Protein AF-A0A5N6QFW9-F1 (afdb_monomer_lite)

Structure (mmCIF, N/CA/C/O backbone):
data_AF-A0A5N6QFW9-F1
#
_entry.id   AF-A0A5N6QFW9-F1
#
loop_
_atom_site.group_PDB
_atom_site.id
_atom_site.type_symbol
_atom_site.label_atom_id
_atom_site.label_alt_id
_atom_site.label_comp_id
_atom_site.label_asym_id
_atom_site.label_entity_id
_atom_site.label_seq_id
_atom_site.pdbx_PDB_ins_code
_atom_site.Cartn_x
_atom_site.Cartn_y
_atom_site.Cartn_z
_atom_site.occupancy
_atom_site.B_iso_or_equiv
_atom_site.auth_seq_id
_atom_site.auth_comp_id
_atom_site.auth_asym_id
_atom_site.auth_atom_id
_atom_site.pdbx_PDB_model_num
ATOM 1 N N . MET A 1 1 ? -53.647 41.094 1.764 1.00 40.38 1 MET A N 1
ATOM 2 C CA . MET A 1 1 ? -52.719 40.074 1.230 1.00 40.38 1 MET A CA 1
ATOM 3 C C . MET A 1 1 ? -51.467 40.146 2.081 1.00 40.38 1 MET A C 1
ATOM 5 O O . MET A 1 1 ? -50.904 41.225 2.194 1.00 40.38 1 MET A O 1
ATOM 9 N N . GLY A 1 2 ? -51.211 39.074 2.831 1.00 34.16 2 GLY A N 1
ATOM 10 C CA . GLY A 1 2 ? -50.377 39.055 4.034 1.00 34.16 2 GLY A CA 1
ATOM 11 C C . GLY A 1 2 ? -48.897 39.316 3.779 1.00 34.16 2 GLY A C 1
ATOM 12 O O . GLY A 1 2 ? -48.308 38.759 2.858 1.00 34.16 2 GLY A O 1
ATOM 13 N N . ASN A 1 3 ? -48.347 40.168 4.638 1.00 32.66 3 ASN A N 1
ATOM 14 C CA . ASN A 1 3 ? -46.930 40.409 4.848 1.00 32.66 3 ASN A CA 1
ATOM 15 C C . ASN A 1 3 ? -46.328 39.124 5.444 1.00 32.66 3 ASN A C 1
ATOM 17 O O . ASN A 1 3 ? -46.808 38.666 6.479 1.00 32.66 3 ASN A O 1
ATOM 21 N N . LEU A 1 4 ? -45.363 38.498 4.769 1.00 41.41 4 LEU A N 1
ATOM 22 C CA . LEU A 1 4 ? -44.637 37.361 5.332 1.00 41.41 4 LEU A CA 1
ATOM 23 C C . LEU A 1 4 ? -43.546 37.919 6.242 1.00 41.41 4 LEU A C 1
ATOM 25 O O . LEU A 1 4 ? -42.595 38.543 5.772 1.00 41.41 4 LEU A O 1
ATOM 29 N N . ASP A 1 5 ? -43.742 37.713 7.541 1.00 38.81 5 ASP A N 1
ATOM 30 C CA . ASP A 1 5 ? -42.791 38.007 8.602 1.00 38.81 5 ASP A CA 1
ATOM 31 C C . ASP A 1 5 ? -41.406 37.441 8.261 1.00 38.81 5 ASP A C 1
ATOM 33 O O . ASP A 1 5 ? -41.185 36.228 8.236 1.00 38.81 5 ASP A O 1
ATOM 37 N N . LEU A 1 6 ? -40.451 38.342 8.025 1.00 39.00 6 LEU A N 1
ATOM 38 C CA . LEU A 1 6 ? -39.026 38.055 8.124 1.00 39.00 6 LEU A CA 1
ATOM 39 C C . LEU A 1 6 ? -38.719 37.810 9.603 1.00 39.00 6 LEU A C 1
ATOM 41 O O . LEU A 1 6 ? -38.332 38.716 10.341 1.00 39.00 6 LEU A O 1
ATOM 45 N N . GLY A 1 7 ? -38.951 36.571 10.035 1.00 35.91 7 GLY A N 1
ATOM 46 C CA . GLY A 1 7 ? -38.494 36.073 11.319 1.00 35.91 7 GLY A CA 1
ATOM 47 C C . GLY A 1 7 ? -36.988 36.278 11.423 1.00 35.91 7 GLY A C 1
ATOM 48 O O . GLY A 1 7 ? -36.217 35.704 10.655 1.00 35.91 7 GLY A O 1
ATOM 49 N N . PHE A 1 8 ? -36.594 37.135 12.361 1.00 38.97 8 PHE A N 1
ATOM 50 C CA . PHE A 1 8 ? -35.232 37.297 12.845 1.00 38.97 8 PHE A CA 1
ATOM 51 C C . PHE A 1 8 ? -34.615 35.915 13.098 1.00 38.97 8 PHE A C 1
ATOM 53 O O . PHE A 1 8 ? -34.974 35.233 14.058 1.00 38.97 8 PHE A O 1
ATOM 60 N N . VAL A 1 9 ? -33.678 35.501 12.245 1.00 45.09 9 VAL A N 1
ATOM 61 C CA . VAL A 1 9 ? -32.710 34.475 12.624 1.00 45.09 9 VAL A CA 1
ATOM 62 C C . VAL A 1 9 ? -31.743 35.175 13.563 1.00 45.09 9 VAL A C 1
ATOM 64 O O . VAL A 1 9 ? -30.972 36.036 13.143 1.00 45.09 9 VAL A O 1
ATOM 67 N N . ASP A 1 10 ? -31.852 34.856 14.846 1.00 37.94 10 ASP A N 1
ATOM 68 C CA . ASP A 1 10 ? -30.909 35.278 15.870 1.00 37.94 10 ASP A CA 1
ATOM 69 C C . ASP A 1 10 ? -29.495 34.819 15.470 1.00 37.94 10 ASP A C 1
ATOM 71 O O . ASP A 1 10 ? -29.140 33.642 15.551 1.00 37.94 10 ASP A O 1
ATOM 75 N N . SER A 1 11 ? -28.694 35.759 14.968 1.00 44.88 11 SER A N 1
ATOM 76 C CA . SER A 1 11 ? -27.330 35.548 14.477 1.00 44.88 11 SER A CA 1
ATOM 77 C C . SER A 1 11 ? -26.298 35.459 15.610 1.00 44.88 11 SER A C 1
ATOM 79 O O . SER A 1 11 ? -25.115 35.706 15.380 1.00 44.88 11 SER A O 1
ATOM 81 N N . SER A 1 12 ? -26.727 35.175 16.845 1.00 44.22 12 SER A N 1
ATOM 82 C CA . SER A 1 12 ? -25.879 35.211 18.044 1.00 44.22 12 SER A CA 1
ATOM 83 C C . SER A 1 12 ? -25.335 33.851 18.497 1.00 44.22 12 SER A C 1
ATOM 85 O O . SER A 1 12 ? -24.574 33.786 19.463 1.00 44.22 12 SER A O 1
ATOM 87 N N . SER A 1 13 ? -25.629 32.762 17.780 1.00 45.41 13 SER A N 1
ATOM 88 C CA . SER A 1 13 ? -24.886 31.512 17.964 1.00 45.41 13 SER A CA 1
ATOM 89 C C . SER A 1 13 ? -23.581 31.588 17.160 1.00 45.41 13 SER A C 1
ATOM 91 O O . SER A 1 13 ? -23.636 31.801 15.946 1.00 45.41 13 SER A O 1
ATOM 93 N N . PRO A 1 14 ? -22.391 31.445 17.780 1.00 47.12 14 PRO A N 1
ATOM 94 C CA . PRO A 1 14 ? -21.159 31.362 17.013 1.00 47.12 14 PRO A CA 1
ATOM 95 C C . PRO A 1 14 ? -21.256 30.102 16.156 1.00 47.12 14 PRO A C 1
ATOM 97 O O . PRO A 1 14 ? -21.155 28.988 16.673 1.00 47.12 14 PRO A O 1
ATOM 100 N N . GLN A 1 15 ? -21.499 30.267 14.853 1.00 59.62 15 GLN A N 1
ATOM 101 C CA . GLN A 1 15 ? -21.354 29.173 13.905 1.00 59.62 15 GLN A CA 1
ATOM 102 C C . GLN A 1 15 ? -19.920 28.678 14.053 1.00 59.62 15 GLN A C 1
ATOM 104 O O . GLN A 1 15 ? -18.966 29.393 13.744 1.00 59.62 15 GLN A O 1
ATOM 109 N N . ARG A 1 16 ? -19.770 27.487 14.636 1.00 67.44 16 ARG A N 1
ATOM 110 C CA . ARG A 1 16 ? -18.472 26.846 14.798 1.00 67.44 16 ARG A CA 1
ATOM 111 C C . ARG A 1 16 ? -17.922 26.665 13.390 1.00 67.44 16 ARG A C 1
ATOM 113 O O . ARG A 1 16 ? -18.486 25.914 12.601 1.00 67.44 16 ARG A O 1
ATOM 120 N N . GLU A 1 17 ? -16.882 27.421 13.066 1.00 84.25 17 GLU A N 1
ATOM 121 C CA . GLU A 1 17 ? -16.198 27.337 11.782 1.00 84.25 17 GLU A CA 1
ATOM 122 C C . GLU A 1 17 ? -15.788 25.877 11.545 1.00 84.25 17 GLU A C 1
ATOM 124 O O . GLU A 1 17 ? -15.119 25.276 12.390 1.00 84.25 17 GLU A O 1
ATOM 129 N N . PHE A 1 18 ? -16.234 25.287 10.434 1.00 90.19 18 PHE A N 1
ATOM 130 C CA . PHE A 1 18 ? -15.888 23.913 10.088 1.00 90.19 18 PHE A CA 1
ATOM 131 C C . PHE A 1 18 ? -14.401 23.841 9.737 1.00 90.19 18 PHE A C 1
ATOM 133 O O . PHE A 1 18 ? -13.961 24.404 8.735 1.00 90.19 18 PHE A O 1
ATOM 140 N N . LYS A 1 19 ? -13.629 23.155 10.582 1.00 93.25 19 LYS A N 1
ATOM 141 C CA . LYS A 1 19 ? -12.186 22.962 10.425 1.00 93.25 19 LYS A CA 1
ATOM 142 C C . LYS A 1 19 ? -11.905 21.470 10.313 1.00 93.25 19 LYS A C 1
ATOM 144 O O . LYS A 1 19 ? -11.743 20.825 11.342 1.00 93.25 19 LYS A O 1
ATOM 149 N N . PRO A 1 20 ? -11.842 20.911 9.093 1.00 93.62 20 PRO A N 1
ATOM 150 C CA . PRO A 1 20 ? -11.597 19.480 8.915 1.00 93.62 20 PRO A CA 1
ATOM 151 C C . PRO A 1 20 ? -10.212 19.046 9.421 1.00 93.62 20 PRO A C 1
ATOM 153 O O . PRO A 1 20 ? -10.002 17.869 9.689 1.00 93.62 20 PRO A O 1
ATOM 156 N N . LEU A 1 21 ? -9.275 19.990 9.569 1.00 95.56 21 LEU A N 1
ATOM 157 C CA . LEU A 1 21 ? -7.951 19.759 10.133 1.00 95.56 21 LEU A CA 1
ATOM 158 C C . LEU A 1 21 ? -7.670 20.758 11.264 1.00 95.56 21 LEU A C 1
ATOM 160 O O . LEU A 1 21 ? -7.093 21.824 11.046 1.00 95.56 21 LEU A O 1
ATOM 164 N N . ASP A 1 22 ? -8.081 20.409 12.482 1.00 96.38 22 ASP A N 1
ATOM 165 C CA . ASP A 1 22 ? -7.658 21.089 13.709 1.00 96.38 22 ASP A CA 1
ATOM 166 C C . ASP A 1 22 ? -6.546 20.276 14.406 1.00 96.38 22 ASP A C 1
ATOM 168 O O . ASP A 1 22 ? -6.764 19.112 14.742 1.00 96.38 22 ASP A O 1
ATOM 172 N N . PRO A 1 23 ? -5.351 20.843 14.670 1.00 96.38 23 PRO A N 1
ATOM 173 C CA . PRO A 1 23 ? -4.238 20.086 15.252 1.00 96.38 23 PRO A CA 1
ATOM 174 C C . PRO A 1 23 ? -4.507 19.480 16.637 1.00 96.38 23 PRO A C 1
A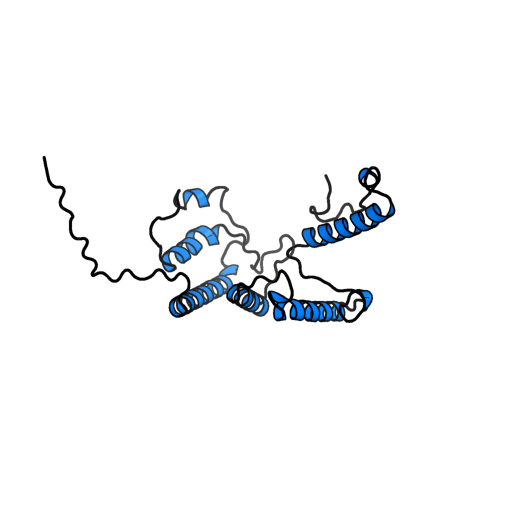TOM 176 O O . PRO A 1 23 ? -3.868 18.489 17.006 1.00 96.38 23 PRO A O 1
ATOM 179 N N . LYS A 1 24 ? -5.405 20.071 17.441 1.00 96.56 24 LYS A N 1
ATOM 180 C CA . LYS A 1 24 ? -5.735 19.533 18.769 1.00 96.56 24 LYS A CA 1
ATOM 181 C C . LYS A 1 24 ? -6.668 18.339 18.629 1.00 96.56 24 LYS A C 1
ATOM 183 O O . LYS A 1 24 ? -6.403 17.309 19.247 1.00 96.56 24 LYS A O 1
ATOM 188 N N . GLU A 1 25 ? -7.700 18.471 17.803 1.00 95.81 25 GLU A N 1
ATOM 189 C CA . GLU A 1 25 ? -8.618 17.381 17.472 1.00 95.81 25 GLU A CA 1
ATOM 190 C C . GLU A 1 25 ? -7.878 16.225 16.786 1.00 95.81 25 GLU A C 1
ATOM 192 O O . GLU A 1 25 ? -7.982 15.081 17.227 1.00 95.81 25 GLU A O 1
ATOM 197 N N . PHE A 1 26 ? -7.018 16.529 15.806 1.00 97.00 26 PHE A N 1
ATOM 198 C CA . PHE A 1 26 ? -6.152 15.553 15.143 1.00 97.00 26 PHE A CA 1
ATOM 199 C C . PHE A 1 26 ? -5.326 14.758 16.154 1.00 97.00 26 PHE A C 1
ATOM 201 O O . PHE A 1 26 ? -5.335 13.533 16.124 1.00 97.00 26 PHE A O 1
ATOM 208 N N . ARG A 1 27 ? -4.648 15.429 17.096 1.00 98.19 27 ARG A N 1
ATOM 209 C CA . ARG A 1 27 ? -3.842 14.745 18.118 1.00 98.19 27 ARG A CA 1
ATOM 210 C C . ARG A 1 27 ? -4.689 13.802 18.972 1.00 98.19 27 ARG A C 1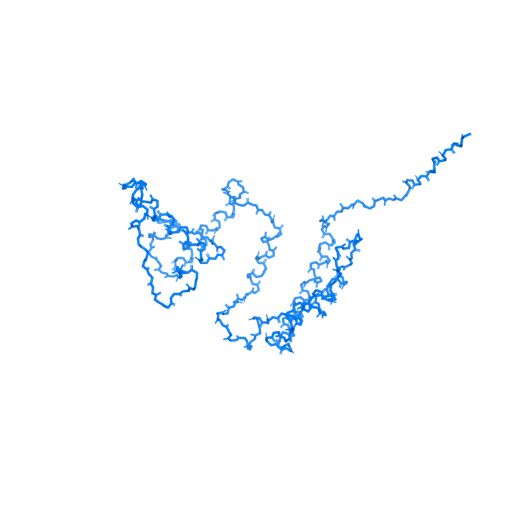
ATOM 212 O O . ARG A 1 27 ? -4.266 12.681 19.243 1.00 98.19 27 ARG A O 1
ATOM 219 N N . GLN A 1 28 ? -5.863 14.251 19.409 1.00 97.88 28 GLN A N 1
ATOM 220 C CA . GLN A 1 28 ? -6.765 13.441 20.230 1.00 97.88 28 GLN A CA 1
ATOM 221 C C . GLN A 1 28 ? -7.244 12.197 19.470 1.00 97.88 28 GLN A C 1
ATOM 223 O O . GLN A 1 28 ? -7.131 11.081 19.981 1.00 97.88 28 GLN A O 1
ATOM 228 N N . HIS A 1 29 ? -7.718 12.376 18.237 1.00 97.69 29 HIS A N 1
ATOM 229 C CA . HIS A 1 29 ? -8.204 11.289 17.390 1.00 97.69 29 HIS A CA 1
ATOM 230 C C . HIS A 1 29 ? -7.084 10.336 16.950 1.00 97.69 29 HIS A C 1
ATOM 232 O O . HIS A 1 29 ? -7.265 9.121 17.003 1.00 97.69 29 HIS A O 1
ATOM 238 N N . ALA A 1 30 ? -5.899 10.850 16.613 1.00 97.81 30 ALA A N 1
ATOM 239 C CA . ALA A 1 30 ? -4.746 10.038 16.237 1.00 97.81 30 ALA A CA 1
ATOM 240 C C . ALA A 1 30 ? -4.269 9.147 17.394 1.00 97.81 30 ALA A C 1
ATOM 242 O O . ALA A 1 30 ? -4.052 7.955 17.194 1.00 97.81 30 ALA A O 1
ATOM 243 N N . HIS A 1 31 ? -4.167 9.669 18.624 1.00 98.25 31 HIS A N 1
ATOM 244 C CA . HIS A 1 31 ? -3.813 8.838 19.784 1.00 98.25 31 HIS A CA 1
ATOM 245 C C . HIS A 1 31 ? -4.843 7.737 20.046 1.00 98.25 31 HIS A C 1
ATOM 247 O O . HIS A 1 31 ? -4.473 6.608 20.365 1.00 98.25 31 HIS A O 1
ATOM 253 N N . LYS A 1 32 ? -6.131 8.050 19.878 1.00 98.06 32 LYS A N 1
ATOM 254 C CA . LYS A 1 32 ? -7.204 7.062 19.998 1.00 98.06 32 LYS A CA 1
ATOM 255 C C . LYS A 1 32 ? -7.073 5.954 18.952 1.00 98.06 32 LYS A C 1
ATOM 257 O O . LYS A 1 32 ? -7.163 4.783 19.305 1.00 98.06 32 LYS A O 1
ATOM 262 N N . MET A 1 33 ? -6.803 6.321 17.700 1.00 98.31 33 MET A N 1
ATOM 263 C CA . MET A 1 33 ? -6.577 5.372 16.610 1.00 98.31 33 MET A CA 1
ATOM 264 C C . MET A 1 33 ? -5.347 4.489 16.865 1.00 98.31 33 MET A C 1
ATOM 266 O O . MET A 1 33 ? -5.419 3.277 16.696 1.00 98.31 33 MET A O 1
ATOM 270 N N . VAL A 1 34 ? -4.236 5.062 17.340 1.00 98.19 34 VAL A N 1
ATOM 271 C CA . VAL A 1 34 ? -3.029 4.290 17.688 1.00 98.19 34 VAL A CA 1
ATOM 272 C C . VAL A 1 34 ? -3.327 3.254 18.775 1.00 98.19 34 VAL A C 1
ATOM 274 O O . VAL A 1 34 ? -2.905 2.105 18.645 1.00 98.19 34 VAL A O 1
ATOM 277 N N . ASN A 1 35 ? -4.085 3.624 19.813 1.00 98.25 35 ASN A N 1
ATOM 278 C CA . ASN A 1 35 ? -4.501 2.676 20.850 1.00 98.25 35 ASN A CA 1
ATOM 279 C C . ASN A 1 35 ? -5.373 1.556 20.267 1.00 98.25 35 ASN A C 1
ATOM 281 O O . ASN A 1 35 ? -5.107 0.386 20.526 1.00 98.25 35 ASN A O 1
ATOM 285 N N . PHE A 1 36 ? -6.351 1.905 19.427 1.00 98.44 36 PHE A N 1
ATOM 286 C CA . PHE A 1 36 ? -7.223 0.938 18.757 1.00 98.44 36 PHE A CA 1
ATOM 287 C C . PHE A 1 36 ? -6.432 -0.075 17.911 1.00 98.44 36 PHE A C 1
ATOM 289 O O . PHE A 1 36 ? -6.631 -1.280 18.040 1.00 98.44 36 PHE A O 1
ATOM 296 N N . ILE A 1 37 ? -5.482 0.394 17.096 1.00 98.00 37 ILE A N 1
ATOM 297 C CA . ILE A 1 37 ? -4.634 -0.462 16.249 1.00 98.00 37 ILE A CA 1
ATOM 298 C C . ILE A 1 37 ? -3.732 -1.364 17.099 1.00 98.00 37 ILE A C 1
ATOM 300 O O . ILE A 1 37 ? -3.597 -2.556 16.818 1.00 98.00 37 ILE A O 1
ATOM 304 N N . ALA A 1 38 ? -3.128 -0.822 18.159 1.00 98.00 38 ALA A N 1
ATOM 305 C CA . ALA A 1 38 ? -2.300 -1.609 19.066 1.00 98.00 38 ALA A CA 1
ATOM 306 C C . ALA A 1 38 ? -3.112 -2.710 19.766 1.00 98.00 38 ALA A C 1
ATOM 308 O O . ALA A 1 38 ? -2.632 -3.836 19.910 1.00 98.00 38 ALA A O 1
ATOM 309 N N . ASP A 1 39 ? -4.341 -2.407 20.182 1.00 98.00 39 ASP A N 1
ATOM 310 C CA . ASP A 1 39 ? -5.230 -3.380 20.812 1.00 98.00 39 ASP A CA 1
ATOM 311 C C . ASP A 1 39 ? -5.753 -4.421 19.816 1.00 98.00 39 ASP A C 1
ATOM 313 O O . ASP A 1 39 ? -5.883 -5.588 20.189 1.00 98.00 39 ASP A O 1
ATOM 317 N N . TYR A 1 40 ? -5.953 -4.047 18.548 1.00 97.38 40 TYR A N 1
ATOM 318 C CA . TYR A 1 40 ? -6.212 -4.992 17.461 1.00 97.38 40 TYR A CA 1
ATOM 319 C C . TYR A 1 40 ? -5.044 -5.971 17.280 1.00 97.38 40 TYR A C 1
ATOM 321 O O . TYR A 1 40 ? -5.264 -7.179 17.293 1.00 97.38 40 TYR A O 1
ATOM 329 N N . TYR A 1 41 ? -3.794 -5.494 17.205 1.00 96.56 41 TYR A N 1
ATOM 330 C CA . TYR A 1 41 ? -2.629 -6.382 17.081 1.00 96.56 41 TYR A CA 1
ATOM 331 C C . TYR A 1 41 ? -2.460 -7.326 18.275 1.00 96.56 41 TYR A C 1
ATOM 333 O O . TYR A 1 41 ? -2.071 -8.475 18.087 1.00 96.56 41 TYR A O 1
ATOM 341 N N . LYS A 1 42 ? -2.786 -6.889 19.498 1.00 96.88 42 LYS A N 1
ATOM 342 C CA . LYS A 1 42 ? -2.775 -7.776 20.676 1.00 96.88 42 LYS A CA 1
ATOM 343 C C . LYS A 1 42 ? -3.825 -8.885 20.588 1.00 96.88 42 LYS A C 1
ATOM 345 O O . LYS A 1 42 ? -3.606 -9.967 21.121 1.00 96.88 42 LYS A O 1
ATOM 350 N N . GLN A 1 43 ? -4.969 -8.598 19.973 1.00 96.00 43 GLN A N 1
ATOM 351 C CA . GLN A 1 43 ? -6.125 -9.495 19.928 1.00 96.00 43 GLN A CA 1
ATOM 352 C C . GLN A 1 43 ? -6.232 -10.285 18.624 1.00 96.00 43 GLN A C 1
ATOM 354 O O . GLN A 1 43 ? -7.104 -11.144 18.523 1.00 96.00 43 GLN A O 1
ATOM 359 N N . ILE A 1 44 ? -5.362 -10.033 17.642 1.00 96.25 44 ILE A N 1
ATOM 360 C CA . ILE A 1 44 ? -5.507 -10.568 16.285 1.00 96.25 44 ILE A CA 1
ATOM 361 C C . ILE A 1 44 ? -5.609 -12.099 16.243 1.00 96.25 44 ILE A C 1
ATOM 363 O O . ILE A 1 44 ? -6.388 -12.641 15.468 1.00 96.25 44 ILE A O 1
ATOM 367 N N . GLU A 1 45 ? -4.904 -12.790 17.144 1.00 96.44 45 GLU A N 1
ATOM 368 C CA . GLU A 1 45 ? -4.924 -14.255 17.270 1.00 96.44 45 GLU A CA 1
ATOM 369 C C . GLU A 1 45 ? -6.218 -14.822 17.868 1.00 96.44 45 GLU A C 1
ATOM 371 O O . GLU A 1 45 ? -6.425 -16.033 17.864 1.00 96.44 45 GLU A O 1
ATOM 376 N N . THR A 1 46 ? -7.090 -13.973 18.410 1.00 96.38 46 THR A N 1
ATOM 377 C CA . THR A 1 46 ? -8.397 -14.401 18.927 1.00 96.38 46 THR A CA 1
ATOM 378 C C . THR A 1 46 ? -9.464 -14.456 17.831 1.00 96.38 46 THR A C 1
ATOM 380 O O . THR A 1 46 ? -10.488 -15.116 18.011 1.00 96.38 46 THR A O 1
ATOM 383 N N . PHE A 1 47 ? -9.228 -13.801 16.688 1.00 96.31 47 PHE A N 1
ATOM 384 C CA . PHE A 1 47 ? -10.146 -13.801 15.554 1.00 96.31 47 PHE A CA 1
ATOM 385 C C . PHE A 1 47 ? -9.920 -15.014 14.636 1.00 96.31 47 PHE A C 1
ATOM 387 O O . PHE A 1 47 ? -8.793 -15.497 14.501 1.00 96.31 47 PHE A O 1
ATOM 394 N N . PRO A 1 48 ? -10.968 -15.517 13.955 1.00 96.94 48 PRO A N 1
ATOM 395 C CA . PRO A 1 48 ? -10.789 -16.532 12.923 1.00 96.94 48 PRO A CA 1
ATOM 396 C C . PRO A 1 48 ? -9.981 -15.953 11.755 1.00 96.94 48 PRO A C 1
ATOM 398 O O . PRO A 1 48 ? -10.385 -14.960 11.166 1.00 96.94 48 PRO A O 1
ATOM 401 N N . VAL A 1 49 ? -8.868 -16.595 11.382 1.00 96.94 49 VAL A N 1
ATOM 402 C CA . VAL A 1 49 ? -7.948 -16.109 10.331 1.00 96.94 49 VAL A CA 1
ATOM 403 C C . VAL A 1 49 ? -8.673 -15.749 9.028 1.00 96.94 49 VAL A C 1
ATOM 405 O O . VAL A 1 49 ? -8.421 -14.696 8.447 1.00 96.94 49 VAL A O 1
ATOM 408 N N . LEU A 1 50 ? -9.574 -16.621 8.569 1.00 97.12 50 LEU A N 1
ATOM 409 C CA . LEU A 1 50 ? -10.433 -16.390 7.409 1.00 97.12 50 LEU A CA 1
ATOM 410 C C . LEU A 1 50 ? -11.810 -15.917 7.879 1.00 97.12 50 LEU A C 1
ATOM 412 O O . LEU A 1 50 ? -12.413 -16.554 8.748 1.00 97.12 50 LEU A O 1
ATOM 416 N N . SER A 1 51 ? -12.329 -14.849 7.266 1.00 97.00 51 SER A N 1
ATOM 417 C CA . SER A 1 51 ? -13.679 -14.375 7.572 1.00 97.00 51 SER A CA 1
ATOM 418 C C . SER A 1 51 ? -14.741 -15.438 7.265 1.00 97.00 51 SER A C 1
ATOM 420 O O . SER A 1 51 ? -14.638 -16.197 6.302 1.00 97.00 51 SER A O 1
ATOM 422 N N . GLN A 1 52 ? -15.787 -15.473 8.091 1.00 96.00 52 GLN A N 1
ATOM 423 C CA . GLN A 1 52 ? -16.895 -16.433 8.008 1.00 96.00 52 GLN A CA 1
ATOM 424 C C . GLN A 1 52 ? -18.206 -15.792 7.521 1.00 96.00 52 GLN A C 1
ATOM 426 O O . GLN A 1 52 ? -19.271 -16.411 7.570 1.00 96.00 52 GLN A O 1
ATOM 431 N N . VAL A 1 53 ? -18.154 -14.533 7.083 1.00 96.69 53 VAL A N 1
ATOM 432 C CA . VAL A 1 53 ? -19.328 -13.801 6.598 1.00 96.69 53 VAL A CA 1
ATOM 433 C C . VAL A 1 53 ? -19.746 -14.262 5.201 1.00 96.69 53 VAL A C 1
ATOM 435 O O . VAL A 1 53 ? -18.957 -14.811 4.436 1.00 96.69 53 VAL A O 1
ATOM 438 N N . GLN A 1 54 ? -21.011 -14.023 4.860 1.00 95.50 54 GLN A N 1
ATOM 439 C CA . GLN A 1 54 ? -21.531 -14.263 3.515 1.00 95.50 54 GLN A CA 1
ATOM 440 C C . GLN A 1 54 ? -21.374 -13.011 2.636 1.00 95.50 54 GLN A C 1
ATOM 442 O O . GLN A 1 54 ? -21.297 -11.898 3.169 1.00 95.50 54 GLN A O 1
ATOM 447 N N . PRO A 1 55 ? -21.366 -13.154 1.299 1.00 96.12 55 PRO A N 1
ATOM 448 C CA . PRO A 1 55 ? -21.487 -12.013 0.396 1.00 96.12 55 PRO A CA 1
ATOM 449 C C . PRO A 1 55 ? -22.671 -11.107 0.775 1.00 96.12 55 PRO A C 1
ATOM 451 O O . PRO A 1 55 ? -23.678 -11.572 1.305 1.00 96.12 55 PRO A O 1
ATOM 454 N N . ASP A 1 56 ? -22.525 -9.803 0.539 1.00 93.75 56 ASP A N 1
ATOM 455 C CA . ASP A 1 56 ? -23.501 -8.749 0.869 1.00 93.75 56 ASP A CA 1
ATOM 456 C C . ASP A 1 56 ? -23.815 -8.529 2.364 1.00 93.75 56 ASP A C 1
ATOM 458 O O . ASP A 1 56 ? -24.642 -7.669 2.686 1.00 93.75 56 ASP A O 1
ATOM 462 N N . TYR A 1 57 ? -23.141 -9.211 3.304 1.00 96.19 57 TYR A N 1
ATOM 463 C CA . TYR A 1 57 ? -23.434 -9.063 4.742 1.00 96.19 57 TYR A CA 1
ATOM 464 C C . TYR A 1 57 ? -23.368 -7.604 5.229 1.00 96.19 57 TYR A C 1
ATOM 466 O O . TYR A 1 57 ? -24.193 -7.192 6.046 1.00 96.19 57 TYR A O 1
ATOM 474 N N . LEU A 1 58 ? -22.407 -6.820 4.724 1.00 96.25 58 LEU A N 1
ATOM 475 C CA . LEU A 1 58 ? -22.160 -5.450 5.172 1.00 96.25 58 LEU A CA 1
ATOM 476 C C . LEU A 1 58 ? -23.250 -4.484 4.693 1.00 96.25 58 LEU A C 1
ATOM 478 O O . LEU A 1 58 ? -23.623 -3.565 5.419 1.00 96.25 58 LEU A O 1
ATOM 482 N N . ARG A 1 59 ? -23.830 -4.733 3.511 1.00 94.38 59 ARG A N 1
ATOM 483 C CA . ARG A 1 59 ? -24.909 -3.908 2.948 1.00 94.38 59 ARG A CA 1
ATOM 484 C C . ARG A 1 59 ? -26.148 -3.893 3.842 1.00 94.38 59 ARG A C 1
ATOM 486 O O . ARG A 1 59 ? -26.834 -2.884 3.908 1.00 94.38 59 ARG A O 1
ATOM 493 N N . ASN A 1 60 ? -26.411 -4.997 4.538 1.00 91.50 60 ASN A N 1
ATOM 494 C CA . ASN A 1 60 ? -27.536 -5.118 5.466 1.00 91.50 60 ASN A CA 1
ATOM 495 C C . ASN A 1 60 ? -27.243 -4.530 6.858 1.00 91.50 60 ASN A C 1
ATOM 497 O O . ASN A 1 60 ? -28.145 -4.484 7.690 1.00 91.50 60 ASN A O 1
ATOM 501 N N . ARG A 1 61 ? -25.994 -4.127 7.130 1.00 92.25 61 ARG A N 1
ATOM 502 C CA . ARG A 1 61 ? -25.557 -3.564 8.419 1.00 92.25 61 ARG A CA 1
ATOM 503 C C . ARG A 1 61 ? -25.347 -2.053 8.371 1.00 92.25 61 ARG A C 1
ATOM 505 O O . ARG A 1 61 ? -25.435 -1.410 9.406 1.00 92.25 61 ARG A O 1
ATOM 512 N N . LEU A 1 62 ? -25.086 -1.497 7.189 1.00 94.12 62 LEU A N 1
ATOM 513 C CA . LEU A 1 62 ? -24.867 -0.065 7.003 1.00 94.12 62 LEU A CA 1
ATOM 514 C C . LEU A 1 62 ? -26.135 0.658 6.513 1.00 94.12 62 LEU A C 1
ATOM 516 O O . LEU A 1 62 ? -26.978 0.047 5.849 1.00 94.12 62 LEU A O 1
ATOM 520 N N . PRO A 1 63 ? -26.270 1.970 6.785 1.00 93.44 63 PRO A N 1
ATOM 521 C CA . PRO A 1 63 ? -27.338 2.784 6.217 1.00 93.44 63 PRO A CA 1
ATOM 522 C C . PRO A 1 63 ? -27.317 2.784 4.681 1.00 93.44 63 PRO A C 1
ATOM 524 O O . PRO A 1 63 ? -26.262 2.774 4.050 1.00 93.44 63 PRO A O 1
ATOM 527 N N . GLY A 1 64 ? -28.497 2.863 4.058 1.00 94.19 64 GLY A N 1
ATOM 528 C CA . GLY A 1 64 ? -28.624 2.898 2.594 1.00 94.19 64 GLY A CA 1
ATOM 529 C C . GLY A 1 64 ? -28.179 4.211 1.931 1.00 94.19 64 GLY A C 1
ATOM 530 O O . GLY A 1 64 ? -28.140 4.285 0.705 1.00 94.19 64 GLY A O 1
ATOM 531 N N . ALA A 1 65 ? -27.871 5.244 2.718 1.00 95.44 65 ALA A N 1
ATOM 532 C CA . ALA A 1 65 ? -27.390 6.542 2.257 1.00 95.44 65 ALA A CA 1
ATOM 533 C C . ALA A 1 65 ? -26.396 7.130 3.269 1.00 95.44 65 ALA A C 1
ATOM 535 O O . ALA A 1 65 ? -26.455 6.805 4.454 1.00 95.44 65 ALA A O 1
ATOM 536 N N . ALA A 1 66 ? -25.509 8.010 2.800 1.00 95.69 66 ALA A N 1
ATOM 537 C CA . ALA A 1 66 ? -24.566 8.715 3.663 1.00 95.69 66 ALA A CA 1
ATOM 538 C C . ALA A 1 66 ? -25.302 9.626 4.671 1.00 95.69 66 ALA A C 1
ATOM 540 O O . ALA A 1 66 ? -26.323 10.227 4.313 1.00 95.69 66 ALA A O 1
ATOM 541 N N . PRO A 1 67 ? -24.803 9.749 5.912 1.00 95.06 67 PRO A N 1
ATOM 542 C CA . PRO A 1 67 ? -25.424 10.587 6.931 1.00 95.06 67 PRO A CA 1
ATOM 543 C C . PRO A 1 67 ? -25.345 12.075 6.552 1.00 95.06 67 PRO A C 1
ATOM 545 O O . PRO A 1 67 ? -24.340 12.554 6.031 1.00 95.06 67 PRO A O 1
ATOM 548 N N . TYR A 1 68 ? -26.412 12.827 6.840 1.00 94.75 68 TYR A N 1
ATOM 549 C CA . TYR A 1 68 ? -26.453 14.283 6.627 1.00 94.75 68 TYR A CA 1
ATOM 550 C C . TYR A 1 68 ? -25.750 15.078 7.734 1.00 94.75 68 TYR A C 1
ATOM 552 O O . TYR A 1 68 ? -25.360 16.224 7.520 1.00 94.75 68 TYR A O 1
ATOM 560 N N . LEU A 1 69 ? -25.639 14.495 8.928 1.00 95.19 69 LEU A N 1
ATOM 561 C CA . LEU A 1 69 ? -25.037 15.106 10.110 1.00 95.19 69 LEU A CA 1
ATOM 562 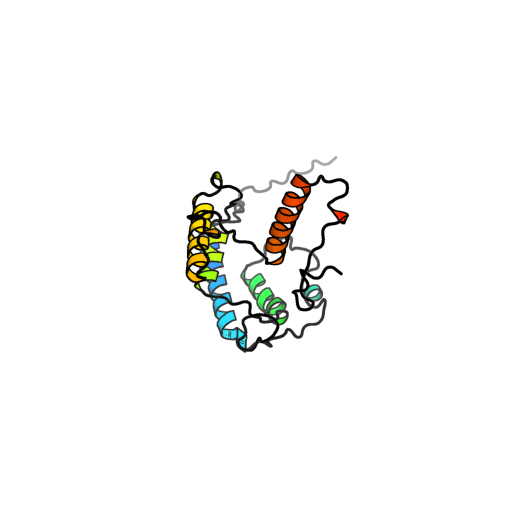C C . LEU A 1 69 ? -23.769 14.337 10.497 1.00 95.19 69 LEU A C 1
ATOM 564 O O . LEU A 1 69 ? -23.692 13.139 10.227 1.00 95.19 69 LEU A O 1
ATOM 568 N N . PRO A 1 70 ? -22.782 15.002 11.122 1.00 94.50 70 PRO A N 1
ATOM 569 C CA . PRO A 1 70 ? -21.552 14.344 11.535 1.00 94.50 70 PRO A CA 1
ATOM 570 C C . PRO A 1 70 ? -21.819 13.294 12.616 1.00 94.50 70 PRO A C 1
ATOM 572 O O . PRO A 1 70 ? -22.605 13.517 13.539 1.00 94.50 70 PRO A O 1
ATOM 575 N N . GLU A 1 71 ? -21.096 12.183 12.528 1.00 96.38 71 GLU A N 1
ATOM 576 C CA . GLU A 1 71 ? -21.047 11.142 13.552 1.00 96.38 71 GLU A CA 1
ATOM 577 C C . GLU A 1 71 ? -19.718 11.209 14.304 1.00 96.38 71 GLU A C 1
ATOM 579 O O . GLU A 1 71 ? -18.705 11.688 13.790 1.00 96.38 71 GLU A O 1
ATOM 584 N N . SER A 1 72 ? -19.722 10.759 15.558 1.00 96.50 72 SER A N 1
ATOM 585 C CA . SER A 1 72 ? -18.512 10.772 16.377 1.00 96.50 72 SER A CA 1
ATOM 586 C C . SER A 1 72 ? -17.536 9.674 15.945 1.00 96.50 72 SER A C 1
ATOM 588 O O . SER A 1 72 ? -17.953 8.596 15.523 1.00 96.50 72 SER A O 1
ATOM 590 N N . LEU A 1 73 ? -16.232 9.900 16.138 1.00 96.50 73 LEU A N 1
ATOM 591 C CA . LEU A 1 73 ? -15.219 8.863 15.909 1.00 96.50 73 LEU A CA 1
ATOM 592 C C . LEU A 1 73 ? -15.462 7.612 16.774 1.00 96.50 73 LEU A C 1
ATOM 594 O O . LEU A 1 73 ? -15.136 6.509 16.355 1.00 96.50 73 LEU A O 1
ATOM 598 N N . ASP A 1 74 ? -16.045 7.770 17.966 1.00 97.44 74 ASP A N 1
ATOM 599 C CA . ASP A 1 74 ? -16.431 6.656 18.841 1.00 97.44 74 ASP A CA 1
ATOM 600 C C . ASP A 1 74 ? -17.467 5.736 18.200 1.00 97.44 74 ASP A C 1
ATOM 602 O O . ASP A 1 74 ? -17.310 4.515 18.224 1.00 97.44 74 ASP A O 1
ATOM 606 N N . THR A 1 75 ? -18.497 6.329 17.594 1.00 97.31 75 THR A N 1
ATOM 607 C CA . THR A 1 75 ? -19.526 5.592 16.853 1.00 97.31 75 THR A CA 1
ATOM 608 C C . THR A 1 75 ? -18.880 4.820 15.708 1.00 97.31 75 THR A C 1
ATOM 610 O O . THR A 1 75 ? -19.050 3.611 15.609 1.00 97.31 75 THR A O 1
ATOM 613 N N . ILE A 1 76 ? -18.026 5.487 14.927 1.00 97.69 76 ILE A N 1
ATOM 614 C CA . ILE A 1 76 ? -17.354 4.876 13.776 1.00 97.69 76 ILE A CA 1
ATOM 615 C C . ILE A 1 76 ? -16.447 3.717 14.210 1.00 97.69 76 ILE A C 1
ATOM 617 O O . ILE A 1 76 ? -16.490 2.651 13.608 1.00 97.69 76 ILE A O 1
ATOM 621 N N . LEU A 1 77 ? -15.633 3.880 15.259 1.00 98.00 77 LEU A N 1
ATOM 622 C CA . LEU A 1 77 ? -14.762 2.804 15.755 1.00 98.00 77 LEU A CA 1
ATOM 623 C C . LEU A 1 77 ? -15.556 1.624 16.342 1.00 98.00 77 LEU A C 1
ATOM 625 O O . LEU A 1 77 ? -15.104 0.479 16.252 1.00 98.00 77 LEU A O 1
ATOM 629 N N . THR A 1 78 ? -16.739 1.887 16.903 1.00 97.75 78 THR A N 1
ATOM 630 C CA . THR A 1 78 ? -17.679 0.833 17.315 1.00 97.75 78 THR A CA 1
ATOM 631 C C . THR A 1 78 ? -18.156 0.050 16.093 1.00 97.75 78 THR A C 1
ATOM 633 O O . THR A 1 78 ? -18.008 -1.169 16.059 1.00 97.75 78 THR A O 1
ATOM 636 N N . ASP A 1 79 ? -18.580 0.739 15.031 1.00 97.75 79 ASP A N 1
ATOM 637 C CA . ASP A 1 79 ? -19.004 0.099 13.781 1.00 97.75 79 ASP A CA 1
ATOM 638 C C . ASP A 1 79 ? -17.862 -0.687 13.113 1.00 97.75 79 ASP A C 1
ATOM 640 O O . ASP A 1 79 ? -18.075 -1.785 12.591 1.00 97.75 79 ASP A O 1
ATOM 644 N N . VAL A 1 80 ? -16.622 -0.179 13.162 1.00 98.12 80 VAL A N 1
ATOM 645 C CA . VAL A 1 80 ? -15.440 -0.925 12.694 1.00 98.12 80 VAL A CA 1
ATOM 646 C C . VAL A 1 80 ? -15.297 -2.240 13.460 1.00 98.12 80 VAL A C 1
ATOM 648 O O . VAL A 1 80 ? -15.079 -3.288 12.848 1.00 98.12 80 VAL A O 1
ATOM 651 N N . THR A 1 81 ? -15.459 -2.207 14.779 1.00 97.25 81 THR A N 1
ATOM 652 C CA . THR A 1 81 ? -15.347 -3.396 15.633 1.00 97.25 81 THR A CA 1
ATOM 653 C C . THR A 1 81 ? -16.466 -4.398 15.359 1.00 97.25 81 THR A C 1
ATOM 655 O O . THR A 1 81 ? -16.200 -5.588 15.194 1.00 97.25 81 THR A O 1
ATOM 658 N N . ASP A 1 82 ? -17.706 -3.928 15.241 1.00 96.56 82 ASP A N 1
ATOM 659 C CA . ASP A 1 82 ? -18.885 -4.792 15.166 1.00 96.56 82 ASP A CA 1
ATOM 660 C C . ASP A 1 82 ? -19.175 -5.300 13.746 1.00 96.56 82 ASP A C 1
ATOM 662 O O . ASP A 1 82 ? -19.828 -6.337 13.551 1.00 96.56 82 ASP A O 1
ATOM 666 N N . HIS A 1 83 ? -18.758 -4.558 12.717 1.00 96.94 83 HIS A N 1
ATOM 667 C CA . HIS A 1 83 ? -19.170 -4.811 11.333 1.00 96.94 83 HIS A CA 1
ATOM 668 C C . HIS A 1 83 ? -18.009 -5.016 10.362 1.00 96.94 83 HIS A C 1
ATOM 670 O O . HIS A 1 83 ? -18.170 -5.788 9.410 1.00 96.94 83 HIS A O 1
ATOM 676 N N . ILE A 1 84 ? -16.851 -4.394 10.594 1.00 97.75 84 ILE A N 1
ATOM 677 C CA . ILE A 1 84 ? -15.703 -4.500 9.685 1.00 97.75 84 ILE A CA 1
ATOM 678 C C . ILE A 1 84 ? -14.770 -5.633 10.109 1.00 97.75 84 ILE A C 1
ATOM 680 O O . ILE A 1 84 ? -14.566 -6.549 9.317 1.00 97.75 84 ILE A O 1
ATOM 684 N N . ILE A 1 85 ? -14.276 -5.637 11.354 1.00 97.25 85 ILE A N 1
ATOM 685 C CA . ILE A 1 85 ? -13.330 -6.652 11.857 1.00 97.25 85 ILE A CA 1
ATOM 686 C C . ILE A 1 85 ? -13.827 -8.093 11.615 1.00 97.25 85 ILE A C 1
ATOM 688 O O . ILE A 1 85 ? -13.055 -8.877 11.068 1.00 97.25 85 ILE A O 1
ATOM 692 N N . PRO A 1 86 ? -15.098 -8.465 11.884 1.00 96.00 86 PRO A N 1
ATOM 693 C CA . PRO A 1 86 ? -15.587 -9.824 11.614 1.00 96.00 86 PRO A CA 1
ATOM 694 C C . PRO A 1 86 ? -15.593 -10.215 10.125 1.00 96.00 86 PRO A C 1
ATOM 696 O O . PRO A 1 86 ? -15.594 -11.399 9.781 1.00 96.00 86 PRO A O 1
ATOM 699 N N . GLY A 1 87 ? -15.640 -9.224 9.232 1.00 96.94 87 GLY A N 1
ATOM 700 C CA . GLY A 1 87 ? -15.590 -9.403 7.782 1.00 96.94 87 GLY A CA 1
ATOM 701 C C . GLY A 1 87 ? -14.180 -9.447 7.201 1.00 96.94 87 GLY A C 1
ATOM 702 O O . GLY A 1 87 ? -14.019 -9.732 6.016 1.00 96.94 87 GLY A O 1
ATOM 703 N N . MET A 1 88 ? -13.156 -9.155 8.005 1.00 97.56 88 MET A N 1
ATOM 704 C CA . MET A 1 88 ? -11.774 -9.163 7.550 1.00 97.56 88 MET A CA 1
ATOM 705 C C . MET A 1 88 ? -11.201 -10.578 7.570 1.00 97.56 88 MET A C 1
ATOM 707 O O . MET A 1 88 ? -11.395 -11.346 8.506 1.00 97.56 88 MET A O 1
ATOM 711 N N . THR A 1 89 ? -10.432 -10.905 6.538 1.00 97.31 89 THR A N 1
ATOM 712 C CA . THR A 1 89 ? -9.438 -11.977 6.621 1.00 97.31 89 THR A CA 1
ATOM 713 C C . THR A 1 89 ? -8.186 -11.384 7.258 1.00 97.31 89 THR A C 1
ATOM 715 O O . THR A 1 89 ? -7.656 -10.387 6.768 1.00 97.31 89 THR A O 1
ATOM 718 N N . HIS A 1 90 ? -7.711 -11.963 8.356 1.00 96.94 90 HIS A N 1
ATOM 719 C CA . HIS A 1 90 ? -6.623 -11.403 9.155 1.00 96.94 90 HIS A CA 1
ATOM 720 C C . HIS A 1 90 ? -5.255 -11.845 8.624 1.00 96.94 90 HIS A C 1
ATOM 722 O O . HIS A 1 90 ? -4.629 -12.760 9.151 1.00 96.94 90 HIS A O 1
ATOM 728 N N . TRP A 1 91 ? -4.769 -11.147 7.595 1.00 96.62 91 TRP A N 1
ATOM 729 C CA . TRP A 1 91 ? -3.464 -11.393 6.954 1.00 96.62 91 TRP A CA 1
ATOM 730 C C . TRP A 1 91 ? -2.263 -11.310 7.904 1.00 96.62 91 TRP A C 1
ATOM 732 O O . TRP A 1 91 ? -1.233 -11.922 7.646 1.00 96.62 91 TRP A O 1
ATOM 742 N N . LEU A 1 92 ? -2.392 -10.543 8.989 1.00 94.75 92 LEU A N 1
ATOM 743 C CA . LEU A 1 92 ? -1.341 -10.368 9.993 1.00 94.75 92 LEU A CA 1
ATOM 744 C C . LEU A 1 92 ? -1.422 -11.383 11.141 1.00 94.75 92 LEU A C 1
ATOM 746 O O . LEU A 1 92 ? -0.615 -11.302 12.064 1.00 94.75 92 LEU A O 1
ATOM 750 N N . SER A 1 93 ? -2.378 -12.319 11.112 1.00 94.56 93 SER A N 1
ATOM 751 C CA . SER A 1 93 ? -2.366 -13.424 12.068 1.00 94.56 93 SER A CA 1
ATOM 752 C C . SER A 1 93 ? -1.145 -14.311 11.822 1.00 94.56 93 SER A C 1
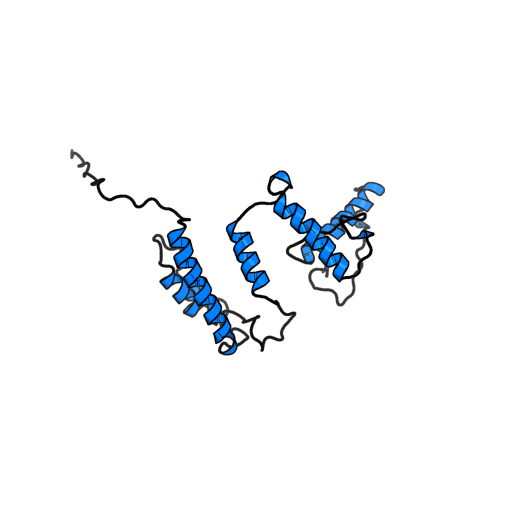ATOM 754 O O . SER A 1 93 ? -0.817 -14.651 10.687 1.00 94.56 93 SER A O 1
ATOM 756 N N . LEU A 1 94 ? -0.515 -14.762 12.903 1.00 92.94 94 LEU A N 1
ATOM 757 C CA . LEU A 1 94 ? 0.553 -15.760 12.923 1.00 92.94 94 LEU A CA 1
ATOM 758 C C . LEU A 1 94 ? 0.119 -17.100 12.315 1.00 92.94 94 LEU A C 1
ATOM 760 O O . LEU A 1 94 ? 0.967 -17.915 11.959 1.00 92.94 94 LEU A O 1
ATOM 764 N N . ASN A 1 95 ? -1.192 -17.321 12.192 1.00 95.06 95 ASN A N 1
ATOM 765 C CA . ASN A 1 95 ? -1.793 -18.511 11.608 1.00 95.06 95 ASN A CA 1
ATOM 766 C C . ASN A 1 95 ? -2.241 -18.315 10.143 1.00 95.06 95 ASN A C 1
ATOM 768 O O . ASN A 1 95 ? -2.917 -19.181 9.582 1.00 95.06 95 ASN A O 1
ATOM 772 N N . PHE A 1 96 ? -1.883 -17.195 9.503 1.00 96.44 96 PHE A N 1
ATOM 773 C CA . PHE A 1 96 ? -2.154 -16.946 8.088 1.00 96.44 96 PHE A CA 1
ATOM 774 C C . PHE A 1 96 ? -1.041 -17.520 7.195 1.00 96.44 96 PHE A C 1
ATOM 776 O O . PHE A 1 96 ? 0.079 -17.018 7.166 1.00 96.44 96 PHE A O 1
ATOM 783 N N . PHE A 1 97 ? -1.369 -18.561 6.423 1.00 95.38 97 PHE A N 1
ATOM 784 C CA . PHE A 1 97 ? -0.430 -19.253 5.522 1.00 95.38 97 PHE A CA 1
ATOM 785 C C . PHE A 1 97 ? -0.898 -19.289 4.056 1.00 95.38 97 PHE A C 1
ATOM 787 O O . PHE A 1 97 ? -0.412 -20.098 3.268 1.00 95.38 97 PHE A O 1
ATOM 794 N N . ALA A 1 98 ? -1.871 -18.452 3.685 1.00 94.31 98 ALA A N 1
ATOM 795 C CA . ALA A 1 98 ? -2.326 -18.339 2.302 1.00 94.31 98 ALA A CA 1
ATOM 796 C C . ALA A 1 98 ? -1.450 -17.351 1.506 1.00 94.31 98 ALA A C 1
ATOM 798 O O . ALA A 1 98 ? -0.925 -16.394 2.066 1.00 94.31 98 ALA A O 1
ATOM 799 N N . PHE A 1 99 ? -1.337 -17.553 0.188 1.00 93.88 99 PHE A N 1
ATOM 800 C CA . PHE A 1 99 ? -0.608 -16.669 -0.738 1.00 93.88 99 PHE A CA 1
ATOM 801 C C . PHE A 1 99 ? 0.836 -16.349 -0.290 1.00 93.88 99 PHE A C 1
ATOM 803 O O . PHE A 1 99 ? 1.571 -17.243 0.126 1.00 93.88 99 PHE A O 1
ATOM 810 N N . PHE A 1 100 ? 1.247 -15.082 -0.417 1.00 92.00 100 PHE A N 1
ATOM 811 C CA . PHE A 1 100 ? 2.487 -14.536 0.125 1.00 92.00 100 PHE A CA 1
ATOM 812 C C . PHE A 1 100 ? 2.172 -13.571 1.276 1.00 92.00 100 PHE A C 1
ATOM 814 O O . PHE A 1 100 ? 1.168 -12.857 1.211 1.00 92.00 100 PHE A O 1
ATOM 821 N N . PRO A 1 101 ? 3.013 -13.523 2.322 1.00 92.12 101 PRO A N 1
ATOM 822 C CA . PRO A 1 101 ? 2.747 -12.701 3.494 1.00 92.12 101 PRO A CA 1
ATOM 823 C C . PRO A 1 101 ? 2.831 -11.204 3.170 1.00 92.12 101 PRO A C 1
ATOM 825 O O . PRO A 1 101 ? 3.810 -10.736 2.589 1.00 92.12 101 PRO A O 1
ATOM 828 N N . ALA A 1 102 ? 1.842 -10.438 3.632 1.00 92.12 102 ALA A N 1
ATOM 829 C CA . ALA A 1 102 ? 1.889 -8.978 3.659 1.00 92.12 102 ALA A CA 1
ATOM 830 C C . ALA A 1 102 ? 2.659 -8.519 4.910 1.00 92.12 102 ALA A C 1
ATOM 832 O O . ALA A 1 102 ? 2.073 -8.159 5.930 1.00 92.12 102 ALA A O 1
ATOM 833 N N . THR A 1 103 ? 3.988 -8.624 4.869 1.00 93.88 103 THR A N 1
ATOM 834 C CA . THR A 1 103 ? 4.843 -8.332 6.027 1.00 93.88 103 THR A CA 1
ATOM 835 C C . THR A 1 103 ? 4.801 -6.855 6.403 1.00 93.88 103 THR A C 1
ATOM 837 O O . THR A 1 103 ? 4.922 -5.993 5.536 1.00 93.88 103 THR A O 1
ATOM 840 N N . ILE A 1 104 ? 4.721 -6.564 7.701 1.00 95.75 104 ILE A N 1
ATOM 841 C CA . ILE A 1 104 ? 4.696 -5.203 8.243 1.00 95.75 104 ILE A CA 1
ATOM 842 C C . ILE A 1 104 ? 5.767 -5.027 9.321 1.00 95.75 104 ILE A C 1
ATOM 844 O O . ILE A 1 104 ? 6.208 -5.986 9.955 1.00 95.75 104 ILE A O 1
ATOM 848 N N . SER A 1 105 ? 6.173 -3.782 9.554 1.00 96.56 105 SER A N 1
ATOM 849 C CA . SER A 1 105 ? 6.987 -3.399 10.704 1.00 96.56 105 SER A CA 1
ATOM 850 C C . SER A 1 105 ? 6.485 -2.086 11.295 1.00 96.56 105 SER A C 1
ATOM 852 O O . SER A 1 105 ? 5.877 -1.274 10.597 1.00 96.56 105 SER A O 1
ATOM 854 N N . THR A 1 106 ? 6.786 -1.841 12.571 1.00 97.00 106 THR A N 1
ATOM 855 C CA . THR A 1 106 ? 6.488 -0.555 13.216 1.00 97.00 106 THR A CA 1
ATOM 856 C C . THR A 1 106 ? 7.141 0.612 12.475 1.00 97.00 106 THR A C 1
ATOM 858 O O . THR A 1 106 ? 6.534 1.668 12.361 1.00 97.00 106 THR A O 1
ATOM 861 N N . ALA A 1 107 ? 8.353 0.424 11.941 1.00 96.81 107 ALA A N 1
ATOM 862 C CA . ALA A 1 107 ? 9.060 1.462 11.195 1.00 96.81 107 ALA A CA 1
ATOM 863 C C . ALA A 1 107 ? 8.313 1.852 9.910 1.00 96.81 107 ALA A C 1
ATOM 865 O O . ALA A 1 107 ? 8.074 3.035 9.700 1.00 96.81 107 ALA A O 1
ATOM 866 N N . ALA A 1 108 ? 7.885 0.866 9.113 1.00 95.88 108 ALA A N 1
ATOM 867 C CA . ALA A 1 108 ? 7.097 1.109 7.901 1.00 95.88 108 ALA A CA 1
ATOM 868 C C . ALA A 1 108 ? 5.747 1.769 8.222 1.00 95.88 108 ALA A C 1
ATOM 870 O O . ALA A 1 108 ? 5.335 2.702 7.550 1.00 95.88 108 ALA A O 1
ATOM 871 N N . PHE A 1 109 ? 5.079 1.348 9.302 1.00 96.25 109 PHE A N 1
ATOM 872 C CA . PHE A 1 109 ? 3.808 1.957 9.702 1.00 96.25 109 PHE A CA 1
ATOM 873 C C . PHE A 1 109 ? 3.961 3.431 10.116 1.00 96.25 109 PHE A C 1
ATOM 875 O O . PHE A 1 109 ? 3.139 4.268 9.755 1.00 96.25 109 PHE A O 1
ATOM 882 N N . LEU A 1 110 ? 5.014 3.765 10.869 1.00 96.88 110 LEU A N 1
ATOM 883 C CA . LEU A 1 110 ? 5.297 5.152 11.255 1.00 96.88 110 LEU A CA 1
ATOM 884 C C . LEU A 1 110 ? 5.693 6.019 10.056 1.00 96.88 110 LEU A C 1
ATOM 886 O O . LEU A 1 110 ? 5.384 7.209 10.040 1.00 96.88 110 LEU A O 1
ATOM 890 N N . GLU A 1 111 ? 6.373 5.436 9.073 1.00 94.12 111 GLU A N 1
ATOM 891 C CA . GLU A 1 111 ? 6.723 6.115 7.829 1.00 94.12 111 GLU A CA 1
ATOM 892 C C . GLU A 1 111 ? 5.480 6.382 6.970 1.00 94.12 111 GLU A C 1
ATOM 894 O O . GLU A 1 111 ? 5.271 7.529 6.591 1.00 94.12 111 GLU A O 1
ATOM 899 N N . GLU A 1 112 ? 4.573 5.414 6.812 1.00 95.38 112 GLU A N 1
ATOM 900 C CA . GLU A 1 112 ? 3.278 5.618 6.141 1.00 95.38 112 GLU A CA 1
ATOM 901 C C . GLU A 1 112 ? 2.454 6.736 6.808 1.00 95.38 112 GLU A C 1
ATOM 903 O O . GLU A 1 112 ? 1.890 7.608 6.137 1.00 95.38 112 GLU A O 1
ATOM 908 N N . MET A 1 113 ? 2.430 6.770 8.149 1.00 96.31 113 MET A N 1
ATOM 909 C CA . MET A 1 113 ? 1.803 7.862 8.904 1.00 96.31 113 MET A CA 1
ATOM 910 C C . MET A 1 113 ? 2.449 9.217 8.592 1.00 96.31 113 MET A C 1
ATOM 912 O O . MET A 1 113 ? 1.742 10.217 8.458 1.00 96.31 113 MET A O 1
ATOM 916 N N . LEU A 1 114 ? 3.780 9.267 8.498 1.00 94.88 114 LEU A N 1
ATOM 917 C CA . LEU A 1 114 ? 4.523 10.491 8.216 1.00 94.88 114 LEU A CA 1
ATOM 918 C C . LEU A 1 114 ? 4.278 10.973 6.781 1.00 94.88 114 LEU A C 1
ATOM 920 O O . LEU A 1 114 ? 3.934 12.140 6.590 1.00 94.88 114 LEU A O 1
ATOM 924 N N . CYS A 1 115 ? 4.375 10.079 5.797 1.00 93.00 115 CYS A N 1
ATOM 925 C CA . CYS A 1 115 ? 4.114 10.359 4.386 1.00 93.00 115 CYS A CA 1
ATOM 926 C C . CYS A 1 115 ? 2.688 10.878 4.176 1.00 93.00 115 CYS A C 1
ATOM 928 O O . CYS A 1 115 ? 2.493 11.934 3.572 1.00 93.00 115 CYS A O 1
ATOM 930 N N . THR A 1 116 ? 1.697 10.222 4.788 1.00 95.19 116 THR A N 1
ATOM 931 C CA . THR A 1 116 ? 0.302 10.688 4.761 1.00 95.19 116 THR A CA 1
ATOM 932 C C . THR A 1 116 ? 0.130 12.041 5.458 1.00 95.19 116 THR A C 1
ATOM 934 O O . THR A 1 116 ? -0.697 12.846 5.039 1.00 95.19 116 THR A O 1
ATOM 937 N N . SER A 1 117 ? 0.902 12.332 6.514 1.00 94.12 117 SER A N 1
ATOM 938 C CA . SER A 1 117 ? 0.807 13.615 7.228 1.00 94.12 117 SER A CA 1
ATOM 939 C C . SER A 1 117 ? 1.337 14.804 6.426 1.00 94.12 117 SER A C 1
ATOM 941 O O . SER A 1 117 ? 0.820 15.911 6.580 1.00 94.12 117 SER A O 1
ATOM 943 N N . PHE A 1 118 ? 2.342 14.581 5.575 1.00 92.62 118 PHE A N 1
ATOM 944 C CA . PHE A 1 118 ? 2.825 15.601 4.648 1.00 92.62 118 PHE A CA 1
ATOM 945 C C . PHE A 1 118 ? 1.869 15.763 3.467 1.00 92.62 118 PHE A C 1
ATOM 947 O O . PHE A 1 118 ? 1.595 16.891 3.073 1.00 92.62 118 PHE A O 1
ATOM 954 N N . ASN A 1 119 ? 1.276 14.663 2.980 1.00 92.12 119 ASN A N 1
ATOM 955 C CA . ASN A 1 119 ? 0.299 14.667 1.883 1.00 92.12 119 ASN A CA 1
ATOM 956 C C . ASN A 1 119 ? 0.771 15.480 0.664 1.00 92.12 119 ASN A C 1
ATOM 958 O O . ASN A 1 119 ? 0.000 16.166 -0.014 1.00 92.12 119 ASN A O 1
ATOM 962 N N . ASP A 1 120 ? 2.070 15.437 0.418 1.00 86.50 120 ASP A N 1
ATOM 963 C CA . ASP A 1 120 ? 2.682 16.178 -0.661 1.00 86.50 120 ASP A CA 1
ATOM 964 C C . ASP A 1 120 ? 2.607 15.368 -1.967 1.00 86.50 120 ASP A C 1
ATOM 966 O O . ASP A 1 120 ? 2.549 14.136 -1.976 1.00 86.50 120 ASP A O 1
ATOM 970 N N . VAL A 1 121 ? 2.622 16.069 -3.103 1.00 87.75 121 VAL A N 1
ATOM 971 C CA . VAL A 1 121 ? 2.488 15.458 -4.432 1.00 87.75 121 VAL A CA 1
ATOM 972 C C . VAL A 1 121 ? 3.796 15.602 -5.199 1.00 87.75 121 VAL A C 1
ATOM 974 O O . VAL A 1 121 ? 4.184 16.701 -5.589 1.00 87.75 121 VAL A O 1
ATOM 977 N N . TRP A 1 122 ? 4.463 14.483 -5.466 1.00 86.00 122 TRP A N 1
ATOM 978 C CA . TRP A 1 122 ? 5.869 14.457 -5.887 1.00 86.00 122 TRP A CA 1
ATOM 979 C C . TRP A 1 122 ? 6.076 14.165 -7.385 1.00 86.00 122 TRP A C 1
ATOM 981 O O . TRP A 1 122 ? 6.922 13.368 -7.772 1.00 86.00 122 TRP A O 1
ATOM 991 N N . PHE A 1 123 ? 5.296 14.789 -8.269 1.00 86.81 123 PHE A N 1
ATOM 992 C CA . PHE A 1 123 ? 5.354 14.488 -9.713 1.00 86.81 123 PHE A CA 1
ATOM 993 C C . PHE A 1 123 ? 6.599 15.046 -10.428 1.00 86.81 123 PHE A C 1
ATOM 995 O O . PHE A 1 123 ? 6.874 14.690 -11.575 1.00 86.81 123 PHE A O 1
ATOM 1002 N N . ASN A 1 124 ? 7.336 15.957 -9.790 1.00 88.12 124 ASN A N 1
ATOM 1003 C CA . ASN A 1 124 ? 8.640 16.419 -10.245 1.00 88.12 124 ASN A CA 1
ATOM 1004 C C . ASN A 1 124 ? 9.493 16.886 -9.056 1.00 88.12 124 ASN A C 1
ATOM 1006 O O . ASN A 1 124 ? 8.982 17.124 -7.960 1.00 88.12 124 ASN A O 1
ATOM 1010 N N . TRP A 1 125 ? 10.790 17.081 -9.301 1.00 91.88 125 TRP A N 1
ATOM 1011 C CA . TRP A 1 125 ? 11.734 17.496 -8.261 1.00 91.88 125 TRP A CA 1
ATOM 1012 C C . TRP A 1 125 ? 11.368 18.842 -7.616 1.00 91.88 125 TRP A C 1
ATOM 1014 O O . TRP A 1 125 ? 11.558 19.007 -6.423 1.00 91.88 125 TRP A O 1
ATOM 1024 N N . LEU A 1 126 ? 10.804 19.803 -8.358 1.00 90.81 126 LEU A N 1
ATOM 1025 C CA . LEU A 1 126 ? 10.404 21.098 -7.785 1.00 90.81 126 LEU A CA 1
ATOM 1026 C C . LEU A 1 126 ? 9.221 20.977 -6.816 1.00 90.81 126 LEU A C 1
ATOM 1028 O O . LEU A 1 126 ? 9.121 21.774 -5.888 1.00 90.81 126 LEU A O 1
ATOM 1032 N N . ALA A 1 127 ? 8.337 20.003 -7.037 1.00 89.44 127 ALA A N 1
ATOM 1033 C CA . ALA A 1 127 ? 7.201 19.733 -6.169 1.00 89.44 127 ALA A CA 1
ATOM 1034 C C . ALA A 1 127 ? 7.647 19.083 -4.852 1.00 89.44 127 ALA A C 1
ATOM 1036 O O . ALA A 1 127 ? 7.078 19.389 -3.808 1.00 89.44 127 ALA A O 1
ATOM 1037 N N . SER A 1 128 ? 8.705 18.260 -4.883 1.00 91.44 128 SER A N 1
ATOM 1038 C CA . SER A 1 128 ? 9.467 17.896 -3.685 1.00 91.44 128 SER A CA 1
ATOM 1039 C C . SER A 1 128 ? 10.863 17.363 -3.964 1.00 91.44 128 SER A C 1
ATOM 1041 O O . SER A 1 128 ? 11.043 16.206 -4.380 1.00 91.44 128 SER A O 1
ATOM 1043 N N . PRO A 1 129 ? 11.869 18.187 -3.640 1.00 94.31 129 PRO A N 1
ATOM 1044 C CA . PRO A 1 129 ? 13.262 17.793 -3.747 1.00 94.31 129 PRO A CA 1
ATOM 1045 C C . PRO A 1 129 ? 13.602 16.639 -2.810 1.00 94.31 129 PRO A C 1
ATOM 1047 O O . PRO A 1 129 ? 14.251 15.680 -3.215 1.00 94.31 129 PRO A O 1
ATOM 1050 N N . ALA A 1 130 ? 13.129 16.718 -1.561 1.00 93.88 130 ALA A N 1
ATOM 1051 C CA . ALA A 1 130 ? 13.484 15.764 -0.520 1.00 93.88 130 ALA A CA 1
ATOM 1052 C C . ALA A 1 130 ? 12.966 14.357 -0.835 1.00 93.88 130 ALA A C 1
ATOM 1054 O O . ALA A 1 130 ? 13.721 13.403 -0.682 1.00 93.88 130 ALA A O 1
ATOM 1055 N N . ALA A 1 131 ? 11.724 14.229 -1.319 1.00 92.44 131 ALA A N 1
ATOM 1056 C CA . ALA A 1 131 ? 11.167 12.933 -1.705 1.00 92.44 131 ALA A CA 1
ATOM 1057 C C . ALA A 1 131 ? 11.955 12.318 -2.872 1.00 92.44 131 ALA A C 1
ATOM 1059 O O . ALA A 1 131 ? 12.392 11.173 -2.791 1.00 92.44 131 ALA A O 1
ATOM 1060 N N . THR A 1 132 ? 12.219 13.117 -3.913 1.00 92.62 132 THR A N 1
ATOM 1061 C CA . THR A 1 132 ? 12.944 12.658 -5.107 1.00 92.62 132 THR A CA 1
ATOM 1062 C C . THR A 1 132 ? 14.378 12.227 -4.776 1.00 92.62 132 THR A C 1
ATOM 1064 O O . THR A 1 132 ? 14.835 11.175 -5.217 1.00 92.62 132 THR A O 1
ATOM 1067 N N . GLU A 1 133 ? 15.112 13.025 -3.995 1.00 95.50 133 GLU A N 1
ATOM 1068 C CA . GLU A 1 133 ? 16.496 12.696 -3.632 1.00 95.50 133 GLU A CA 1
ATOM 1069 C C . GLU A 1 133 ? 16.582 11.523 -2.655 1.00 95.50 133 GLU A C 1
ATOM 1071 O O . GLU A 1 133 ? 17.487 10.693 -2.772 1.00 95.50 133 GLU A O 1
ATOM 1076 N N . LEU A 1 134 ? 15.633 11.412 -1.722 1.00 95.62 134 LEU A N 1
ATOM 1077 C CA . LEU A 1 134 ? 15.589 10.285 -0.798 1.00 95.62 134 LEU A CA 1
ATOM 1078 C C . LEU A 1 134 ? 15.316 8.970 -1.535 1.00 95.62 134 LEU A C 1
ATOM 1080 O O . LEU A 1 134 ? 15.987 7.979 -1.250 1.00 95.62 134 LEU A O 1
ATOM 1084 N N . GLU A 1 135 ? 14.401 8.961 -2.508 1.00 96.00 135 GLU A N 1
ATOM 1085 C CA . GLU A 1 135 ? 14.132 7.780 -3.335 1.00 96.00 135 GLU A CA 1
ATOM 1086 C C . GLU A 1 135 ? 15.390 7.319 -4.084 1.00 96.00 135 GLU A C 1
ATOM 1088 O O . GLU A 1 135 ? 15.746 6.141 -4.027 1.00 96.00 135 GLU A O 1
ATOM 1093 N N . ILE A 1 136 ? 16.124 8.253 -4.701 1.00 96.44 136 ILE A N 1
ATOM 1094 C CA . ILE A 1 136 ? 17.395 7.970 -5.386 1.00 96.44 136 ILE A CA 1
ATOM 1095 C C . ILE A 1 136 ? 18.391 7.279 -4.444 1.00 96.44 136 ILE A C 1
ATOM 1097 O O . ILE A 1 136 ? 18.971 6.245 -4.784 1.00 96.44 136 ILE A O 1
ATOM 1101 N N . ILE A 1 137 ? 18.581 7.834 -3.244 1.00 97.69 137 ILE A N 1
ATOM 1102 C CA . ILE A 1 137 ? 19.539 7.316 -2.261 1.00 97.69 137 ILE A CA 1
ATOM 1103 C C . ILE A 1 137 ? 19.120 5.927 -1.764 1.00 97.69 137 ILE A C 1
ATOM 1105 O O . ILE A 1 137 ? 19.951 5.018 -1.703 1.00 97.69 137 ILE A O 1
ATOM 1109 N N . VAL A 1 138 ? 17.842 5.747 -1.422 1.00 97.44 138 VAL A N 1
ATOM 1110 C CA . VAL A 1 138 ? 17.313 4.480 -0.898 1.00 97.44 138 VAL A CA 1
ATOM 1111 C C . VAL A 1 138 ? 17.374 3.376 -1.954 1.00 97.44 138 VAL A C 1
ATOM 1113 O O . VAL A 1 138 ? 17.750 2.247 -1.627 1.00 97.44 138 VAL A O 1
ATOM 1116 N N . MET A 1 139 ? 17.091 3.687 -3.222 1.00 97.94 139 MET A N 1
ATOM 1117 C CA . MET A 1 139 ? 17.223 2.723 -4.317 1.00 97.94 139 MET A CA 1
ATOM 1118 C C . MET A 1 139 ? 18.675 2.271 -4.513 1.00 97.94 139 MET A C 1
ATOM 1120 O O . MET A 1 139 ? 18.921 1.074 -4.681 1.00 97.94 139 MET A O 1
ATOM 1124 N N . ASP A 1 140 ? 19.649 3.176 -4.402 1.00 97.56 140 ASP A N 1
ATOM 1125 C CA . ASP A 1 140 ? 21.070 2.813 -4.479 1.00 97.56 140 ASP A CA 1
ATOM 1126 C C . ASP A 1 140 ? 21.536 1.999 -3.258 1.00 97.56 140 ASP A C 1
ATOM 1128 O O . ASP A 1 140 ? 22.338 1.064 -3.402 1.00 97.56 140 ASP A O 1
ATOM 1132 N N . TRP A 1 141 ? 21.009 2.281 -2.059 1.00 98.12 141 TRP A N 1
ATOM 1133 C CA . TRP A 1 141 ? 21.236 1.448 -0.871 1.00 98.12 141 TRP A CA 1
ATOM 1134 C C . TRP A 1 141 ? 20.693 0.033 -1.071 1.00 98.12 141 TRP A C 1
ATOM 1136 O O . TRP A 1 141 ? 21.420 -0.938 -0.843 1.00 98.12 141 TRP A O 1
ATOM 1146 N N . LEU A 1 142 ? 19.458 -0.097 -1.561 1.00 97.75 142 LEU A N 1
ATOM 1147 C CA . LEU A 1 142 ? 18.836 -1.390 -1.834 1.00 97.75 142 LEU A CA 1
ATOM 1148 C C . LEU A 1 142 ? 19.606 -2.167 -2.911 1.00 97.75 142 LEU A C 1
ATOM 1150 O O . LEU A 1 142 ? 19.938 -3.336 -2.707 1.00 97.75 142 LEU A O 1
ATOM 1154 N N . ALA A 1 143 ? 19.966 -1.518 -4.021 1.00 97.19 143 ALA A N 1
ATOM 1155 C CA . ALA A 1 143 ? 20.769 -2.126 -5.079 1.00 97.19 1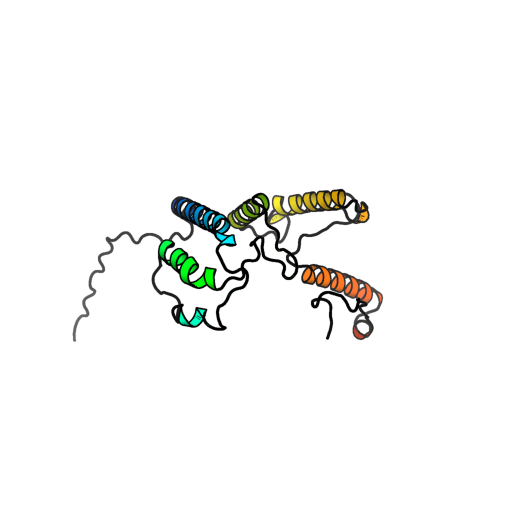43 ALA A CA 1
ATOM 1156 C C . ALA A 1 143 ? 22.125 -2.627 -4.551 1.00 97.19 143 ALA A C 1
ATOM 1158 O O . ALA A 1 143 ? 22.579 -3.714 -4.921 1.00 97.19 143 ALA A O 1
ATOM 1159 N N . SER A 1 144 ? 22.747 -1.875 -3.637 1.00 97.06 144 SER A N 1
ATOM 1160 C CA . SER A 1 144 ? 24.006 -2.259 -2.991 1.00 97.06 144 SER A CA 1
ATOM 1161 C C . SER A 1 144 ? 23.834 -3.465 -2.065 1.00 97.06 144 SER A C 1
ATOM 1163 O O . SER A 1 144 ? 24.645 -4.392 -2.110 1.00 97.06 144 SER A O 1
ATOM 1165 N N . MET A 1 145 ? 22.761 -3.502 -1.266 1.00 97.88 145 MET A N 1
ATOM 1166 C CA . MET A 1 145 ? 22.428 -4.640 -0.397 1.00 97.88 145 MET A CA 1
ATOM 1167 C C . MET A 1 145 ? 22.163 -5.921 -1.200 1.00 97.88 145 MET A C 1
ATOM 1169 O O . MET A 1 145 ? 22.593 -7.002 -0.798 1.00 97.88 145 MET A O 1
ATOM 1173 N N . LEU A 1 146 ? 21.521 -5.789 -2.363 1.00 97.81 146 LEU A N 1
ATOM 1174 C CA . LEU A 1 146 ? 21.274 -6.877 -3.314 1.00 97.81 146 LEU A CA 1
ATOM 1175 C C . LEU A 1 146 ? 22.508 -7.250 -4.155 1.00 97.81 146 LEU A C 1
ATOM 1177 O O . LEU A 1 146 ? 22.454 -8.208 -4.924 1.00 97.81 146 LEU A O 1
ATOM 1181 N N . LYS A 1 147 ? 23.628 -6.528 -4.000 1.00 97.50 147 LYS A N 1
ATOM 1182 C CA . LYS A 1 147 ? 24.876 -6.711 -4.763 1.00 97.50 147 LYS A CA 1
ATOM 1183 C C . LYS A 1 147 ? 24.678 -6.602 -6.280 1.00 97.50 147 LYS A C 1
ATOM 1185 O O . LYS A 1 147 ? 25.346 -7.296 -7.048 1.00 97.50 147 LYS A O 1
ATOM 1190 N N . LEU A 1 148 ? 23.772 -5.729 -6.716 1.00 97.19 148 LEU A N 1
ATOM 1191 C CA . LEU A 1 148 ? 23.569 -5.445 -8.133 1.00 97.19 148 LEU A CA 1
ATOM 1192 C C . LEU A 1 148 ? 24.765 -4.667 -8.707 1.00 97.19 148 LEU A C 1
ATOM 1194 O O . LEU A 1 148 ? 25.422 -3.907 -7.988 1.00 97.19 148 LEU A O 1
ATOM 1198 N N . PRO A 1 149 ? 25.081 -4.836 -10.003 1.00 96.75 149 PRO A N 1
ATOM 1199 C CA . PRO A 1 149 ? 26.143 -4.064 -10.628 1.00 96.75 149 PRO A CA 1
ATOM 1200 C C . PRO A 1 149 ? 25.764 -2.581 -10.698 1.00 96.75 149 PRO A C 1
ATOM 1202 O O . PRO A 1 149 ? 24.591 -2.222 -10.795 1.00 96.75 149 PRO A O 1
ATOM 1205 N N . LYS A 1 150 ? 26.780 -1.708 -10.743 1.00 95.25 150 LYS A N 1
ATOM 1206 C CA . LYS A 1 150 ? 26.603 -0.244 -10.831 1.00 95.25 150 LYS A CA 1
ATOM 1207 C C . LYS A 1 150 ? 25.758 0.212 -12.025 1.00 95.25 150 LYS A C 1
ATOM 1209 O O . LYS A 1 150 ? 25.259 1.330 -12.029 1.00 95.25 150 LYS A O 1
ATOM 1214 N N . SER A 1 151 ? 25.572 -0.644 -13.027 1.00 96.69 151 SER A N 1
ATOM 1215 C CA . SER A 1 151 ? 24.674 -0.379 -14.147 1.00 96.69 151 SER A CA 1
ATOM 1216 C C . SER A 1 151 ? 23.196 -0.278 -13.762 1.00 96.69 151 SER A C 1
ATOM 1218 O O . SER A 1 151 ? 22.420 0.103 -14.623 1.00 96.69 151 SER A O 1
ATOM 1220 N N . PHE A 1 152 ? 22.806 -0.607 -12.524 1.00 95.81 152 PHE A N 1
ATOM 1221 C CA . PHE A 1 152 ? 21.449 -0.428 -11.979 1.00 95.81 152 PHE A CA 1
ATOM 1222 C C . PHE A 1 152 ? 21.351 0.701 -10.938 1.00 95.81 152 PHE A C 1
ATOM 1224 O O . PHE A 1 152 ? 20.305 0.873 -10.326 1.00 95.81 152 PHE A O 1
ATOM 1231 N N . MET A 1 153 ? 22.436 1.446 -10.706 1.00 96.25 153 MET A N 1
ATOM 1232 C CA . MET A 1 153 ? 22.513 2.486 -9.673 1.00 96.25 153 MET A CA 1
ATOM 1233 C C . MET A 1 153 ? 22.511 3.885 -10.293 1.00 96.25 153 MET A C 1
ATOM 1235 O O . MET A 1 153 ? 23.117 4.083 -11.355 1.00 96.25 153 MET A O 1
ATOM 1239 N N . PHE A 1 154 ? 21.913 4.844 -9.585 1.00 95.56 154 PHE A N 1
ATOM 1240 C CA . PHE A 1 154 ? 21.903 6.271 -9.914 1.00 95.56 154 PHE A CA 1
ATOM 1241 C C . PHE A 1 154 ? 23.303 6.875 -9.916 1.00 95.56 154 PHE A C 1
ATOM 1243 O O . PHE A 1 154 ? 23.674 7.564 -10.865 1.00 95.56 154 PHE A O 1
ATOM 1250 N N . PHE A 1 155 ? 24.138 6.539 -8.928 1.00 91.38 155 PHE A N 1
ATOM 1251 C CA . PHE A 1 155 ? 25.557 6.925 -8.921 1.00 91.38 155 PHE A CA 1
ATOM 1252 C C . PHE A 1 155 ? 26.435 6.040 -9.836 1.00 91.38 155 PHE A C 1
ATOM 1254 O O . PHE A 1 155 ? 27.659 5.969 -9.677 1.00 91.38 155 PHE A O 1
ATOM 1261 N N . GLY A 1 156 ? 25.817 5.341 -10.791 1.00 91.50 156 GLY A N 1
ATOM 1262 C CA . GLY A 1 156 ? 26.456 4.541 -11.829 1.00 91.50 156 GLY A CA 1
ATOM 1263 C C . GLY A 1 156 ? 26.047 5.006 -13.226 1.00 91.50 156 GLY A C 1
ATOM 1264 O O . GLY A 1 156 ? 26.512 6.044 -13.691 1.00 91.50 156 GLY A O 1
ATOM 1265 N N . THR A 1 157 ? 25.234 4.208 -13.925 1.00 92.75 157 THR A N 1
ATOM 1266 C CA . THR A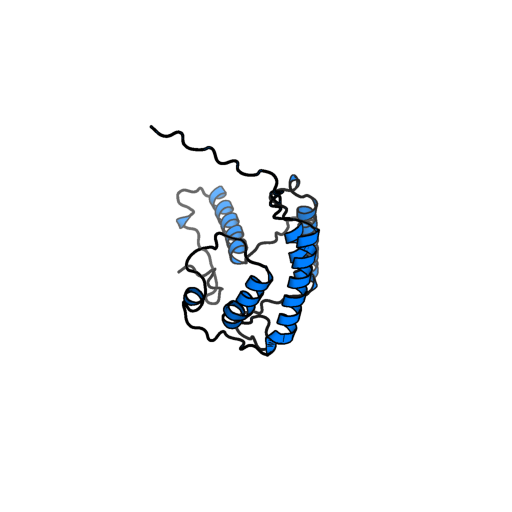 1 157 ? 24.786 4.513 -15.304 1.00 92.75 157 THR A CA 1
ATOM 1267 C C . THR A 1 157 ? 23.276 4.385 -15.523 1.00 92.75 157 THR A C 1
ATOM 1269 O O . THR A 1 157 ? 22.825 4.523 -16.658 1.00 92.75 157 THR A O 1
ATOM 1272 N N . SER A 1 158 ? 22.495 4.056 -14.493 1.00 94.31 158 SER A N 1
ATOM 1273 C CA . SER A 1 158 ? 21.041 3.875 -14.604 1.00 94.31 158 SER A CA 1
ATOM 1274 C C . SER A 1 158 ? 20.370 4.318 -13.305 1.00 94.31 158 SER A C 1
ATOM 1276 O O . SER A 1 158 ? 20.807 5.301 -12.729 1.00 94.31 158 SER A O 1
ATOM 1278 N N . GLY A 1 159 ? 19.314 3.647 -12.859 1.00 94.94 159 GLY A N 1
ATOM 1279 C CA . GLY A 1 159 ? 18.644 3.928 -11.598 1.00 94.94 159 GLY A CA 1
ATOM 1280 C C . GLY A 1 159 ? 17.477 2.978 -11.370 1.00 94.94 159 GLY A C 1
ATOM 1281 O O . GLY A 1 159 ? 17.309 1.988 -12.085 1.00 94.94 159 GLY A O 1
ATOM 1282 N N . GLY A 1 160 ? 16.656 3.312 -10.384 1.00 95.25 160 GLY A N 1
ATOM 1283 C CA . GLY A 1 160 ? 15.445 2.577 -10.044 1.00 95.25 160 GLY A CA 1
ATOM 1284 C C . GLY A 1 160 ? 14.333 3.522 -9.612 1.00 95.25 160 GLY A C 1
ATOM 1285 O O . GLY A 1 160 ? 14.575 4.694 -9.361 1.00 95.25 160 GLY A O 1
ATOM 1286 N N . VAL A 1 161 ? 13.112 3.012 -9.545 1.00 96.38 161 VAL A N 1
ATOM 1287 C CA . VAL A 1 161 ? 11.941 3.784 -9.126 1.00 96.38 161 VAL A CA 1
ATOM 1288 C C . VAL A 1 161 ? 11.059 2.906 -8.250 1.00 96.38 161 VAL A C 1
ATOM 1290 O O . VAL A 1 161 ? 10.933 1.704 -8.508 1.00 96.38 161 VAL A O 1
ATOM 1293 N N . ILE A 1 162 ? 10.471 3.489 -7.211 1.00 95.50 162 ILE A N 1
ATOM 1294 C CA . ILE A 1 162 ? 9.495 2.825 -6.350 1.00 95.50 162 ILE A CA 1
ATOM 1295 C C . ILE A 1 162 ? 8.132 2.888 -7.049 1.00 95.50 162 ILE A C 1
ATOM 1297 O O . ILE A 1 162 ? 7.704 3.931 -7.536 1.00 95.50 162 ILE A O 1
ATOM 1301 N N . GLN A 1 163 ? 7.463 1.743 -7.164 1.00 94.31 163 GLN A N 1
ATOM 1302 C CA . GLN A 1 163 ? 6.157 1.606 -7.815 1.00 94.31 163 GLN A CA 1
ATOM 1303 C C . GLN A 1 163 ? 5.202 0.871 -6.882 1.00 94.31 163 GLN A C 1
ATOM 1305 O O . GLN A 1 163 ? 5.638 0.103 -6.022 1.00 94.31 163 GLN A O 1
ATOM 1310 N N . ASN A 1 164 ? 3.900 1.056 -7.088 1.00 93.50 164 ASN A N 1
ATOM 1311 C CA . ASN A 1 164 ? 2.896 0.484 -6.194 1.00 93.50 164 ASN A CA 1
ATOM 1312 C C . ASN A 1 164 ? 2.748 -1.028 -6.381 1.00 93.50 164 ASN A C 1
ATOM 1314 O O . ASN A 1 164 ? 2.439 -1.748 -5.433 1.00 93.50 164 ASN A O 1
ATOM 1318 N N . THR A 1 165 ? 2.929 -1.521 -7.610 1.00 93.50 165 THR A N 1
ATOM 1319 C CA . THR A 1 165 ? 2.726 -2.938 -7.933 1.00 93.50 165 THR A CA 1
ATOM 1320 C C . THR A 1 165 ? 3.757 -3.458 -8.926 1.00 93.50 165 THR A C 1
ATOM 1322 O O . THR A 1 165 ? 4.266 -2.726 -9.776 1.00 93.50 165 THR A O 1
ATOM 1325 N N . SER A 1 166 ? 4.014 -4.766 -8.880 1.00 91.75 166 SER A N 1
ATOM 1326 C CA . SER A 1 166 ? 4.852 -5.437 -9.879 1.00 91.75 166 SER A CA 1
ATOM 1327 C C . SER A 1 166 ? 4.256 -5.349 -11.289 1.00 91.75 166 SER A C 1
ATOM 1329 O O . SER A 1 166 ? 5.003 -5.179 -12.248 1.00 91.75 166 SER A O 1
ATOM 1331 N N . SER A 1 167 ? 2.926 -5.397 -11.426 1.00 92.81 167 SER A N 1
ATOM 1332 C CA . SER A 1 167 ? 2.233 -5.269 -12.718 1.00 92.81 167 SER A CA 1
ATOM 1333 C C . SER A 1 167 ? 2.519 -3.937 -13.406 1.00 92.81 167 SER A C 1
ATOM 1335 O O . SER A 1 167 ? 2.739 -3.904 -14.613 1.00 92.81 167 SER A O 1
ATOM 1337 N N . GLU A 1 168 ? 2.541 -2.843 -12.643 1.00 93.44 168 GLU A N 1
ATOM 1338 C CA . GLU A 1 168 ? 2.880 -1.513 -13.153 1.00 93.44 168 GLU A CA 1
ATOM 1339 C C . GLU A 1 168 ? 4.339 -1.452 -13.615 1.00 93.44 168 GLU A C 1
ATOM 1341 O O . GLU A 1 168 ? 4.610 -1.039 -14.742 1.00 93.44 168 GLU A O 1
ATOM 1346 N N . ALA A 1 169 ? 5.275 -1.950 -12.802 1.00 94.81 169 ALA A N 1
ATOM 1347 C CA . ALA A 1 169 ? 6.687 -2.002 -13.175 1.00 94.81 169 ALA A CA 1
ATOM 1348 C C . ALA A 1 169 ? 6.915 -2.829 -14.460 1.00 94.81 169 ALA A C 1
ATOM 1350 O O . ALA A 1 169 ? 7.652 -2.415 -15.362 1.00 94.81 169 ALA A O 1
ATOM 1351 N N . ILE A 1 170 ? 6.237 -3.974 -14.592 1.00 94.12 170 ILE A N 1
ATOM 1352 C CA . ILE A 1 170 ? 6.283 -4.804 -15.803 1.00 94.12 170 ILE A CA 1
ATOM 1353 C C . ILE A 1 170 ? 5.670 -4.061 -16.994 1.00 94.12 170 ILE A C 1
ATOM 1355 O O . ILE A 1 170 ? 6.264 -4.031 -18.069 1.00 94.12 170 ILE A O 1
ATOM 1359 N N . LEU A 1 171 ? 4.527 -3.397 -16.821 1.00 94.88 171 LEU A N 1
ATOM 1360 C CA . LEU A 1 171 ? 3.905 -2.607 -17.882 1.00 94.88 171 LEU A CA 1
ATOM 1361 C C . LEU A 1 171 ? 4.839 -1.497 -18.384 1.00 94.88 171 LEU A C 1
ATOM 1363 O O . LEU A 1 171 ? 5.022 -1.355 -19.594 1.00 94.88 171 LEU A O 1
ATOM 1367 N N . VAL A 1 172 ? 5.461 -0.739 -17.478 1.00 96.25 172 VAL A N 1
ATOM 1368 C CA . VAL A 1 172 ? 6.398 0.342 -17.824 1.00 96.25 172 VAL A CA 1
ATOM 1369 C C . VAL A 1 172 ? 7.596 -0.206 -18.601 1.00 96.25 172 VAL A C 1
ATOM 1371 O O . VAL A 1 172 ? 7.967 0.350 -19.638 1.00 96.25 172 VAL A O 1
ATOM 1374 N N . THR A 1 173 ? 8.176 -1.324 -18.157 1.00 95.56 173 THR A N 1
ATOM 1375 C CA . THR A 1 173 ? 9.315 -1.949 -18.851 1.00 95.56 173 THR A CA 1
ATOM 1376 C C . THR A 1 173 ? 8.928 -2.515 -20.222 1.00 95.56 173 THR A C 1
ATOM 1378 O O . THR A 1 173 ? 9.664 -2.314 -21.192 1.00 95.56 173 THR A O 1
ATOM 1381 N N . LEU A 1 174 ? 7.750 -3.137 -20.352 1.00 95.00 174 LEU A N 1
ATOM 1382 C CA . LEU A 1 174 ? 7.213 -3.618 -21.629 1.00 95.00 174 LEU A CA 1
ATOM 1383 C C . LEU A 1 174 ? 6.953 -2.471 -22.610 1.00 95.00 174 LEU A C 1
ATOM 1385 O O . LEU A 1 174 ? 7.325 -2.568 -23.780 1.00 95.00 174 LEU A O 1
ATOM 1389 N N . VAL A 1 175 ? 6.358 -1.369 -22.148 1.00 95.31 175 VAL A N 1
ATOM 1390 C CA . VAL A 1 175 ? 6.125 -0.169 -22.966 1.00 95.31 175 VAL A CA 1
ATOM 1391 C C . VAL A 1 175 ? 7.451 0.443 -23.420 1.00 95.31 175 VAL A C 1
ATOM 1393 O O . VAL A 1 175 ? 7.604 0.751 -24.603 1.00 95.31 175 VAL A O 1
ATOM 1396 N N . ALA A 1 176 ? 8.441 0.549 -22.528 1.00 95.12 176 ALA A N 1
ATOM 1397 C CA . ALA A 1 176 ? 9.766 1.055 -22.875 1.00 95.12 176 ALA A CA 1
ATOM 1398 C C . ALA A 1 176 ? 10.455 0.191 -23.949 1.00 95.12 176 ALA A C 1
ATOM 1400 O O . ALA A 1 176 ? 10.999 0.730 -24.920 1.00 95.12 176 ALA A O 1
ATOM 1401 N N . ALA A 1 177 ? 10.390 -1.139 -23.817 1.00 94.19 177 ALA A N 1
ATOM 1402 C CA . ALA A 1 177 ? 10.941 -2.082 -24.790 1.00 94.19 177 ALA A CA 1
ATOM 1403 C C . ALA A 1 177 ? 10.203 -2.022 -26.139 1.00 94.19 177 ALA A C 1
ATOM 1405 O O . ALA A 1 177 ? 10.841 -1.940 -27.193 1.00 94.19 177 ALA A O 1
ATOM 1406 N N . ARG A 1 178 ? 8.863 -1.995 -26.112 1.00 93.88 178 ARG A N 1
ATOM 1407 C CA . ARG A 1 178 ? 8.008 -1.834 -27.297 1.00 93.88 178 ARG A CA 1
ATOM 1408 C C . ARG A 1 178 ? 8.392 -0.575 -28.065 1.00 93.88 178 ARG A C 1
ATOM 1410 O O . ARG A 1 178 ? 8.708 -0.648 -29.251 1.00 93.88 178 ARG A O 1
ATOM 1417 N N . ASP A 1 179 ? 8.410 0.571 -27.392 1.00 94.00 179 ASP A N 1
ATOM 1418 C CA . ASP A 1 179 ? 8.651 1.860 -28.038 1.00 94.00 179 ASP A CA 1
ATOM 1419 C C . ASP A 1 179 ? 10.090 1.983 -28.552 1.00 94.00 179 ASP A C 1
ATOM 1421 O O . ASP A 1 179 ? 10.322 2.599 -29.592 1.00 94.00 179 ASP A O 1
ATOM 1425 N N . HIS A 1 180 ? 11.063 1.363 -27.875 1.00 92.81 180 HIS A N 1
ATOM 1426 C CA . HIS A 1 180 ? 12.435 1.271 -28.374 1.00 92.81 180 HIS A CA 1
ATOM 1427 C C . HIS A 1 180 ? 12.500 0.561 -29.736 1.00 92.81 180 HIS A C 1
ATOM 1429 O O . HIS A 1 180 ? 13.129 1.073 -30.663 1.00 92.81 180 HIS A O 1
ATOM 1435 N N . VAL A 1 181 ? 11.808 -0.574 -29.889 1.00 91.81 181 VAL A N 1
ATOM 1436 C CA . VAL A 1 181 ? 11.771 -1.325 -31.155 1.00 91.81 181 VAL A CA 1
ATOM 1437 C C . VAL A 1 181 ? 10.968 -0.588 -32.229 1.00 91.81 181 VAL A C 1
ATOM 1439 O O . VAL A 1 181 ? 11.412 -0.513 -33.376 1.00 91.81 181 VAL A O 1
ATOM 1442 N N . LEU A 1 182 ? 9.814 -0.013 -31.876 1.00 91.50 182 LEU A N 1
ATOM 1443 C CA . LEU A 1 182 ? 8.964 0.714 -32.826 1.00 91.50 182 LEU A CA 1
ATOM 1444 C C . LEU A 1 182 ? 9.651 1.970 -33.376 1.00 91.50 182 LEU A C 1
ATOM 1446 O O . LEU A 1 182 ? 9.533 2.243 -34.568 1.00 91.50 182 LEU A O 1
ATOM 1450 N N . ARG A 1 183 ? 10.441 2.687 -32.563 1.00 90.69 183 ARG A N 1
ATOM 1451 C CA . ARG A 1 183 ? 11.257 3.816 -33.050 1.00 90.69 183 ARG A CA 1
ATOM 1452 C C . ARG A 1 183 ? 12.293 3.397 -34.094 1.00 90.69 183 ARG A C 1
ATOM 1454 O O . ARG A 1 183 ? 12.601 4.184 -34.980 1.00 90.69 183 ARG A O 1
ATOM 1461 N N . ALA A 1 184 ? 12.822 2.178 -34.003 1.00 87.12 184 ALA A N 1
ATOM 1462 C CA . ALA A 1 184 ? 13.811 1.669 -34.949 1.00 87.12 184 ALA A CA 1
ATOM 1463 C C . ALA A 1 184 ? 13.188 1.073 -36.226 1.00 87.12 184 ALA A C 1
ATOM 1465 O O . ALA A 1 184 ? 13.814 1.118 -37.282 1.00 87.12 184 ALA A O 1
ATOM 1466 N N . LYS A 1 185 ? 11.983 0.488 -36.138 1.00 83.62 185 LYS A N 1
ATOM 1467 C CA . LYS A 1 185 ? 11.359 -0.287 -37.230 1.00 83.62 185 LYS A CA 1
ATOM 1468 C C . LYS A 1 185 ? 10.120 0.351 -37.876 1.00 83.62 185 LYS A C 1
ATOM 1470 O O . LYS A 1 185 ? 9.692 -0.138 -38.917 1.00 83.62 185 LYS A O 1
ATOM 1475 N N . GLY A 1 186 ? 9.567 1.419 -37.300 1.00 80.38 186 GLY A N 1
ATOM 1476 C CA . GLY A 1 186 ? 8.307 2.035 -37.734 1.00 80.38 186 GLY A CA 1
ATOM 1477 C C . GLY A 1 186 ? 7.069 1.375 -37.110 1.00 80.38 186 GLY A C 1
ATOM 1478 O O . GLY A 1 186 ? 7.103 0.214 -36.706 1.00 80.38 186 GLY A O 1
ATOM 1479 N N . THR A 1 187 ? 5.974 2.130 -36.993 1.00 74.06 187 THR A N 1
ATOM 1480 C CA . THR A 1 187 ? 4.773 1.762 -36.216 1.00 74.06 187 THR A CA 1
ATOM 1481 C C . THR A 1 187 ? 3.791 0.847 -36.941 1.00 74.06 187 THR A C 1
ATOM 1483 O O . THR A 1 187 ? 3.181 -0.004 -36.296 1.00 74.06 187 THR A O 1
ATOM 1486 N N . ASP A 1 188 ? 3.646 0.999 -38.257 1.00 73.50 188 ASP A N 1
ATOM 1487 C CA . ASP A 1 188 ? 2.418 0.584 -38.953 1.00 73.50 188 ASP A CA 1
ATOM 1488 C C . ASP A 1 188 ? 2.245 -0.936 -39.080 1.00 73.50 188 ASP A C 1
ATOM 1490 O O . ASP A 1 188 ? 1.124 -1.415 -39.206 1.00 73.50 188 ASP A O 1
ATOM 1494 N N . ASP A 1 189 ? 3.336 -1.702 -38.973 1.00 75.06 189 ASP A N 1
ATOM 1495 C CA . ASP A 1 189 ? 3.326 -3.154 -39.210 1.00 75.06 189 ASP A CA 1
ATOM 1496 C C . ASP A 1 189 ? 4.160 -3.951 -38.187 1.00 75.06 189 ASP A C 1
ATOM 1498 O O . ASP A 1 189 ? 4.188 -5.185 -38.196 1.00 75.06 189 ASP A O 1
ATOM 1502 N N . ALA A 1 190 ? 4.891 -3.254 -37.311 1.00 78.38 190 ALA A N 1
ATOM 1503 C CA . ALA A 1 190 ? 5.831 -3.873 -36.380 1.00 78.38 190 ALA A CA 1
ATOM 1504 C C . ALA A 1 190 ? 5.182 -4.249 -35.044 1.00 78.38 190 ALA A C 1
ATOM 1506 O O . ALA A 1 190 ? 5.600 -5.235 -34.443 1.00 78.38 190 ALA A O 1
ATOM 1507 N N . ILE A 1 191 ? 4.154 -3.515 -34.594 1.00 87.50 191 ILE A N 1
ATOM 1508 C CA . ILE A 1 191 ? 3.526 -3.749 -33.284 1.00 87.50 191 ILE A CA 1
ATOM 1509 C C . ILE A 1 191 ? 2.855 -5.125 -33.196 1.00 87.50 191 ILE A C 1
ATOM 1511 O O . ILE A 1 191 ? 3.024 -5.820 -32.201 1.00 87.50 191 ILE A O 1
ATOM 1515 N N . GLN A 1 192 ? 2.184 -5.561 -34.267 1.00 86.62 192 GLN A N 1
ATOM 1516 C CA . GLN A 1 192 ? 1.524 -6.872 -34.345 1.00 86.62 192 GLN A CA 1
ATOM 1517 C C . GLN A 1 192 ? 2.515 -8.044 -34.423 1.00 86.62 192 GLN A C 1
ATOM 1519 O O . GLN A 1 192 ? 2.129 -9.195 -34.254 1.00 86.62 192 GLN A O 1
ATOM 1524 N N . LYS A 1 193 ? 3.795 -7.761 -34.697 1.00 89.75 193 LYS A N 1
ATOM 1525 C CA . LYS A 1 193 ? 4.867 -8.759 -34.818 1.00 89.75 193 LYS A CA 1
ATOM 1526 C C . LYS A 1 193 ? 5.696 -8.881 -33.535 1.00 89.75 193 LYS A C 1
ATOM 1528 O O . LYS A 1 193 ? 6.639 -9.671 -33.503 1.00 89.75 193 LYS A O 1
ATOM 1533 N N . LEU A 1 194 ? 5.398 -8.087 -32.503 1.00 91.88 194 LEU A N 1
ATOM 1534 C CA . LEU A 1 194 ? 6.069 -8.181 -31.210 1.00 91.88 194 LEU A CA 1
ATOM 1535 C C . LEU A 1 194 ? 5.530 -9.384 -30.437 1.00 91.88 194 LEU A C 1
ATOM 1537 O O . LEU A 1 194 ? 4.324 -9.568 -30.319 1.00 91.88 194 LEU A O 1
ATOM 1541 N N . VAL A 1 195 ? 6.445 -10.185 -29.899 1.00 93.81 195 VAL A N 1
ATOM 1542 C CA . VAL A 1 195 ? 6.128 -11.382 -29.118 1.00 93.81 195 VAL A CA 1
ATOM 1543 C C . VAL A 1 195 ? 6.741 -11.221 -27.735 1.00 93.81 195 VAL A C 1
ATOM 1545 O O . VAL A 1 195 ? 7.926 -10.902 -27.617 1.00 93.81 195 VAL A O 1
ATOM 1548 N N . VAL A 1 196 ? 5.932 -11.438 -26.700 1.00 93.38 196 VAL A N 1
ATOM 1549 C CA . VAL A 1 196 ? 6.372 -11.488 -25.302 1.00 93.38 196 VAL A CA 1
ATOM 1550 C C . VAL A 1 196 ? 6.498 -12.954 -24.904 1.00 93.38 196 VAL A C 1
ATOM 1552 O O . VAL A 1 196 ? 5.608 -13.751 -25.187 1.00 93.38 196 VAL A O 1
ATOM 1555 N N . TYR A 1 197 ? 7.607 -13.315 -24.265 1.00 93.69 197 TYR A N 1
ATOM 1556 C CA . TYR A 1 197 ? 7.855 -14.671 -23.782 1.00 93.69 197 TYR A CA 1
ATOM 1557 C C . TYR A 1 197 ? 7.752 -14.692 -22.258 1.00 93.69 197 TYR A C 1
ATOM 1559 O O . TYR A 1 197 ? 8.369 -13.862 -21.594 1.00 93.69 197 TYR A O 1
ATOM 1567 N N . CYS A 1 198 ? 7.010 -15.653 -21.712 1.00 92.62 198 CYS A N 1
ATOM 1568 C CA . CYS A 1 198 ? 6.885 -15.893 -20.275 1.00 92.62 198 CYS A CA 1
ATOM 1569 C C . CYS A 1 198 ? 6.807 -17.403 -19.983 1.00 92.62 198 CYS A C 1
ATOM 1571 O O . CYS A 1 198 ? 6.615 -18.213 -20.891 1.00 92.62 198 CYS A O 1
ATOM 1573 N N . SER A 1 199 ? 7.014 -17.778 -18.719 1.00 92.88 199 SER A N 1
ATOM 1574 C CA . SER A 1 199 ? 6.839 -19.157 -18.239 1.00 92.88 199 SER A CA 1
ATOM 1575 C C . SER A 1 199 ? 5.356 -19.480 -18.029 1.00 92.88 199 SER A C 1
ATOM 1577 O O . SER A 1 199 ? 4.571 -18.582 -17.738 1.00 92.88 199 SER A O 1
ATOM 1579 N N . ASP A 1 200 ? 4.978 -20.758 -18.080 1.00 91.94 200 ASP A N 1
ATOM 1580 C CA . ASP A 1 200 ? 3.617 -21.215 -17.756 1.00 91.94 200 ASP A CA 1
ATOM 1581 C C . ASP A 1 200 ? 3.284 -21.144 -16.249 1.00 91.94 200 ASP A C 1
ATOM 1583 O O . ASP A 1 200 ? 2.120 -21.246 -15.871 1.00 91.94 200 ASP A O 1
ATOM 1587 N N . GLN A 1 201 ? 4.291 -20.924 -15.394 1.00 91.19 201 GLN A N 1
ATOM 1588 C CA . GLN A 1 201 ? 4.146 -20.742 -13.940 1.00 91.19 201 GLN A CA 1
ATOM 1589 C C . GLN A 1 201 ? 4.093 -19.269 -13.502 1.00 91.19 201 GLN A C 1
ATOM 1591 O O . GLN A 1 201 ? 4.210 -18.978 -12.310 1.00 91.19 201 GLN A O 1
ATOM 1596 N N . ILE A 1 202 ? 4.023 -18.321 -14.440 1.00 84.88 202 ILE A N 1
ATOM 1597 C CA . ILE A 1 202 ? 4.129 -16.901 -14.105 1.00 84.88 202 ILE A CA 1
ATOM 1598 C C . ILE A 1 202 ? 2.866 -16.366 -13.424 1.00 84.88 202 ILE A C 1
ATOM 1600 O O . ILE A 1 202 ? 1.783 -16.942 -13.531 1.00 84.88 202 ILE A O 1
ATOM 1604 N N . HIS A 1 203 ? 3.004 -15.255 -12.700 1.00 79.06 203 HIS A N 1
ATOM 1605 C CA . HIS A 1 203 ? 1.876 -14.629 -12.022 1.00 79.06 203 HIS A CA 1
ATOM 1606 C C . HIS A 1 203 ? 0.772 -14.256 -13.028 1.00 79.06 203 HIS A C 1
ATOM 1608 O O . HIS A 1 203 ? 1.058 -13.814 -14.140 1.00 79.06 203 HIS A O 1
ATOM 1614 N N . SER A 1 204 ? -0.498 -14.379 -12.627 1.00 76.88 204 SER A N 1
ATOM 1615 C CA . SER A 1 204 ? -1.667 -14.122 -13.498 1.00 76.88 204 SER A CA 1
ATOM 1616 C C . SER A 1 204 ? -1.717 -12.712 -14.110 1.00 76.88 204 SER A C 1
ATOM 1618 O O . SER A 1 204 ? -2.429 -12.467 -15.077 1.00 76.88 204 SER A O 1
ATOM 1620 N N . THR A 1 205 ? -0.933 -11.775 -13.580 1.00 68.38 205 THR A N 1
ATOM 1621 C CA . THR A 1 205 ? -0.767 -10.424 -14.140 1.00 68.38 205 THR A CA 1
ATOM 1622 C C . THR A 1 205 ? 0.029 -10.398 -15.442 1.00 68.38 205 THR A C 1
ATOM 1624 O O . THR A 1 205 ? -0.015 -9.401 -16.153 1.00 68.38 205 THR A O 1
ATOM 1627 N N . GLU A 1 206 ? 0.767 -11.465 -15.743 1.00 54.59 206 GLU A N 1
ATOM 1628 C CA . GLU A 1 206 ? 1.589 -11.612 -16.947 1.00 54.59 206 GLU A CA 1
ATOM 1629 C C . GLU A 1 206 ? 1.000 -12.633 -17.929 1.00 54.59 206 GLU A C 1
ATOM 1631 O O . GLU A 1 206 ? 1.394 -12.670 -19.097 1.00 54.59 206 GLU A O 1
ATOM 1636 N N . SER A 1 207 ? 0.024 -13.436 -17.488 1.00 44.94 207 SER A N 1
ATOM 1637 C CA . SER A 1 207 ? -0.716 -14.323 -18.378 1.00 44.94 207 SER A CA 1
ATOM 1638 C C . SER A 1 207 ? -1.645 -13.494 -19.262 1.00 44.94 207 SER A C 1
ATOM 1640 O O . SER A 1 207 ? -2.676 -12.990 -18.818 1.00 44.94 207 SER A O 1
ATOM 1642 N N . THR A 1 208 ? -1.278 -13.365 -20.532 1.00 44.91 208 THR A N 1
ATOM 1643 C CA . THR A 1 208 ? -2.216 -12.972 -21.581 1.00 44.91 208 THR A CA 1
ATOM 1644 C C . THR A 1 208 ? -3.072 -14.195 -21.908 1.00 44.91 208 THR A C 1
ATOM 1646 O O . THR A 1 208 ? -2.572 -15.178 -22.452 1.00 44.91 208 THR A O 1
ATOM 1649 N N . HIS A 1 209 ? -4.341 -14.165 -21.499 1.00 39.78 209 HIS A N 1
ATOM 1650 C CA . HIS A 1 209 ? -5.373 -15.031 -22.070 1.00 39.78 209 HIS A CA 1
ATOM 1651 C C . HIS A 1 209 ? -5.927 -14.408 -23.350 1.00 39.78 209 HIS A C 1
ATOM 1653 O O . HIS A 1 209 ? -6.066 -13.163 -23.381 1.00 39.78 209 HIS A O 1
#

Organism: NCBI:txid176857

Foldseek 3Di:
DDDDDPPDPPPPDPPPPDDPDDPVVCVVLVVVVVVLVVVCLVCVQVADLAAPDDPPPLVVVDDPDDDPDDDDPVVVSVCCVPRVVSNDNRLPDPPDDPDDRPDDDPVVVVVVVVCVVVVFDPPDCVSPVVVVVVQLVVQQVVCVVVVHDLCAHPVRNHYDGDDDDPLVVVVVVVVVVLVVVCVVVPDDPVNVVDDDDDDPPDDPSPDDD

pLDDT: mean 89.16, std 15.66, range [32.66, 98.44]

InterPro domains:
  IPR002129 Pyridoxal phosphate-dependent decarboxylase, major domain [PF00282] (55-204)
  IPR010977 Aromatic-L-amino-acid decarboxylase [PR00800] (26-45)
  IPR010977 Aromatic-L-amino-acid decarboxylase [PR00800] (49-66)
  IPR010977 Aromatic-L-amino-acid decarboxylase [PR00800] (67-86)
  IPR010977 Aromatic-L-amino-acid decarboxylase [PR00800] (93-112)
  IPR010977 Aromatic-L-amino-acid decarboxylase [PR00800] (114-132)
  IPR010977 Aromatic-L-amino-acid decarboxylase [PR00800] (133-152)
  IPR010977 Aromatic-L-amino-acid decarboxylase [PR00800] (158-178)
  IPR010977 Aromatic-L-amino-acid decarboxylase [PTHR11999] (12-205)
  IPR015421 Pyridoxal phosphate-dependent transferase, major domain [G3DSA:3.40.640.10] (103-206)
  IPR015424 Pyridoxal phosphate-dependent transferase [SSF53383] (22-205)

Sequence (209 aa):
MGNLDLGFVDSSSPQREFKPLDPKEFRQHAHKMVNFIADYYKQIETFPVLSQVQPDYLRNRLPGAAPYLPESLDTILTDVTDHIIPGMTHWLSLNFFAFFPATISTAAFLEEMLCTSFNDVWFNWLASPAATELEIIVMDWLASMLKLPKSFMFFGTSGGVIQNTSSEAILVTLVAARDHVLRAKGTDDAIQKLVVYCSDQIHSTESTH

Radius of gyration: 26.45 Å; chains: 1; bounding box: 79×62×60 Å

Secondary structure (DSSP, 8-state):
----------TTS------S--HHHHHHHHHHHHHHHHHHHHHGGGS-SS--PPTTTTTTTS-SS--SS---HHHHHHHIIIIIGGG---TTSTT--SSS-----HHHHHHHHHHHHH----SSTTT-HHHHHHHHHHHHHHHHHTT--GGGSTTTT------S-HHHHHHHHHHHHHHHHHHHH-STTTGGG------TTS-TTT---